Protein AF-A0A2V8Z1F5-F1 (afdb_monomer)

Sequence (244 aa):
MILAWCLVAVAPLIILIGTIRRWRRTTPRIIAPAWGSYLAIVSIALVGLSELRWFVFGIKVAVSGQLTSLALMRNTETARLWAFVAPDIASDFFNVGSLMIRRCLSSGLVLLVSCLVVYPQASLNKSVWKSVEFAIVKFNDEAPKSWSMYHTEKKGLLLVRLWKRYLLVDVKEQEVYEVDPQTVKPAGHNVEWSLADKPSEPLETPEWKTRDVGPMEQFSFRLGKNGYVLQLQIPLKPNGQPMY

Radius of gyration: 33.73 Å; Cα contacts (8 Å, |Δi|>4): 260; chains: 1; bounding box: 82×49×91 Å

Nearest PDB structures (foldseek):
  9c83-assembly1_A  TM=2.913E-01  e=1.741E+00  Escherichia coli
  6j4g-assembly1_B  TM=3.252E-01  e=6.671E+00  Arabidopsis thaliana
  7tfn-assembly1_A  TM=3.375E-01  e=5.381E+0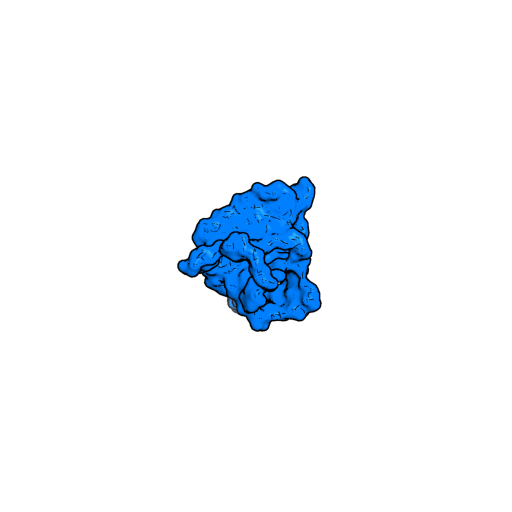0  Human immunodeficiency virus 1

Foldseek 3Di:
DVVVVVCVVVVVVVVVVVVVVVCVVPDDPDVDDPPVVVVVVVVVVVVVVVVVVVVVVVVVVVVVVVVVVVVVVPDPPCVPPCPVDDPPPVVVVVVVVVVVVVVVVVVVVVVVVVVPDPPPPLPPPQFKWAWDPPKFKDKQNHGQPDKTKTHTPDPQWIWIDGPQWIWTARNVVRWIFTQHSVQWDDDPNIIGHGPVSTDPDTFDWPPWDWDDPDQWIKTWTAGHPVRMIMIMIFGADPVRHGPD

Mean predicted aligned error: 19.09 Å

Secondary structure (DSSP, 8-state):
-HHHHHHHHHHHHHHHHHHHHHHHHH-----S--HHHHHHHHHHHHHHHHHHHHHHHHHHHHHHHHHHHHHTTS-TTSTTSSTTS-SSTTTHHHHHHHHHHHHHHHHHHHHTTTTS----------EEEEE-TT-EEEETTBPPSSEEEEE-SSTTEEEEEETTEEEEEETTTTEEEEE-TTT-EEETTEEEE-GGG--SS-B--TT-EEEE-SSEEEEEEEETTTTEEEEEEEEBPTTSSB--

pLDDT: mean 71.79, std 18.01, range [38.56, 93.62]

Structure (mmCIF, N/CA/C/O backbone):
data_AF-A0A2V8Z1F5-F1
#
_entry.id   AF-A0A2V8Z1F5-F1
#
loop_
_atom_site.group_PDB
_atom_site.id
_atom_site.type_symbol
_atom_site.label_atom_id
_atom_site.label_alt_id
_atom_site.label_comp_id
_atom_site.label_asym_id
_atom_site.label_entity_id
_atom_site.label_seq_id
_atom_site.pdbx_PDB_ins_code
_atom_site.Cartn_x
_atom_site.Cartn_y
_atom_site.Cartn_z
_atom_site.occupancy
_atom_site.B_iso_or_equiv
_atom_site.auth_seq_id
_atom_site.auth_comp_id
_atom_site.auth_asym_id
_atom_site.auth_atom_id
_atom_site.pdbx_PDB_model_num
ATOM 1 N N . MET A 1 1 ? 33.795 29.755 -43.920 1.00 57.78 1 MET A N 1
ATOM 2 C CA . MET A 1 1 ? 33.599 28.289 -43.812 1.00 57.78 1 MET A CA 1
ATOM 3 C C . MET A 1 1 ? 33.807 27.768 -42.389 1.00 57.78 1 MET A C 1
ATOM 5 O O . MET A 1 1 ? 32.881 27.171 -41.873 1.00 57.78 1 MET A O 1
ATOM 9 N N . ILE A 1 2 ? 34.936 28.039 -41.717 1.00 58.06 2 ILE A N 1
ATOM 10 C CA . ILE A 1 2 ? 35.272 27.520 -40.364 1.00 58.06 2 ILE A CA 1
ATOM 11 C C . ILE A 1 2 ? 34.181 27.778 -39.296 1.00 58.06 2 ILE A C 1
ATOM 13 O O . ILE A 1 2 ? 33.862 26.890 -38.513 1.00 58.06 2 ILE A O 1
ATOM 17 N N . LEU A 1 3 ? 33.534 28.949 -39.314 1.00 60.03 3 LEU A N 1
ATOM 18 C CA . LEU A 1 3 ? 32.441 29.296 -38.388 1.00 60.03 3 LEU A CA 1
ATOM 19 C C . LEU A 1 3 ? 31.195 28.399 -38.515 1.00 60.03 3 LEU A C 1
ATOM 21 O O . LEU A 1 3 ? 30.575 28.078 -37.504 1.00 60.03 3 LEU A O 1
ATOM 25 N N . ALA A 1 4 ? 30.854 27.950 -39.728 1.00 66.19 4 ALA A N 1
ATOM 26 C CA . ALA A 1 4 ? 29.724 27.041 -39.939 1.00 66.19 4 ALA A CA 1
ATOM 27 C C . ALA A 1 4 ? 30.005 25.647 -39.349 1.00 66.19 4 ALA A C 1
ATOM 29 O O . ALA A 1 4 ? 29.106 25.003 -38.817 1.00 66.19 4 ALA A O 1
ATOM 30 N N . TRP A 1 5 ? 31.270 25.217 -39.364 1.00 59.19 5 TRP A N 1
ATOM 31 C CA . TRP A 1 5 ? 31.693 23.926 -38.817 1.00 59.19 5 TRP A CA 1
ATOM 32 C C . TRP A 1 5 ? 31.718 23.907 -37.285 1.00 59.19 5 TRP A C 1
ATOM 34 O O . TRP A 1 5 ? 31.332 22.904 -36.687 1.00 59.19 5 TRP A O 1
ATOM 44 N N . CYS A 1 6 ? 32.078 25.022 -36.638 1.00 63.78 6 CYS A N 1
ATOM 45 C CA . CYS A 1 6 ? 31.969 25.142 -35.180 1.00 63.78 6 CYS A CA 1
ATOM 46 C C . CYS A 1 6 ? 30.522 24.981 -34.693 1.00 63.78 6 CYS A C 1
ATOM 48 O O . CYS A 1 6 ? 30.287 24.321 -33.685 1.00 63.78 6 CYS A O 1
ATOM 50 N N . LEU A 1 7 ? 29.543 25.532 -35.417 1.00 65.19 7 LEU A N 1
ATOM 51 C CA . LEU A 1 7 ? 28.129 25.406 -35.049 1.00 65.19 7 LEU A CA 1
ATOM 52 C C . LEU A 1 7 ? 27.633 23.957 -35.125 1.00 65.19 7 LEU A C 1
ATOM 54 O O . LEU A 1 7 ? 26.928 23.513 -34.221 1.00 65.19 7 LEU A O 1
ATOM 58 N N . VAL A 1 8 ? 28.052 23.203 -36.143 1.00 72.25 8 VAL A N 1
ATOM 59 C CA . VAL A 1 8 ? 27.667 21.790 -36.311 1.00 72.25 8 VAL A CA 1
ATOM 60 C C . VAL A 1 8 ? 28.270 20.903 -35.218 1.00 72.25 8 VAL A C 1
ATOM 62 O O . VAL A 1 8 ? 27.596 20.001 -34.728 1.00 72.25 8 VAL A O 1
ATOM 65 N N . ALA A 1 9 ? 29.502 21.177 -34.780 1.00 70.50 9 ALA A N 1
ATOM 66 C CA . ALA A 1 9 ? 30.148 20.401 -33.720 1.00 70.50 9 ALA A CA 1
ATOM 67 C C . ALA A 1 9 ? 29.617 20.736 -32.313 1.00 70.50 9 ALA A C 1
ATOM 69 O O . ALA A 1 9 ? 29.501 19.856 -31.460 1.00 70.50 9 ALA A O 1
ATOM 70 N N . VAL A 1 10 ? 29.283 22.004 -32.055 1.00 76.19 10 VAL A N 1
ATOM 71 C CA . VAL A 1 10 ? 28.910 22.478 -30.711 1.00 76.19 10 VAL A CA 1
ATOM 72 C C . VAL A 1 10 ? 27.415 22.285 -30.418 1.00 76.19 10 VAL A C 1
ATOM 74 O O . VAL A 1 10 ? 27.047 22.007 -29.274 1.00 76.19 10 VAL A O 1
ATOM 77 N N . ALA A 1 11 ? 26.547 22.358 -31.431 1.00 73.00 11 ALA A N 1
ATOM 78 C CA . ALA A 1 11 ? 25.101 22.176 -31.276 1.00 73.00 11 ALA A CA 1
ATOM 79 C C . ALA A 1 11 ? 24.678 20.858 -30.580 1.00 73.00 11 ALA A C 1
ATOM 81 O O . ALA A 1 11 ? 23.905 20.934 -29.620 1.00 73.00 11 ALA A O 1
ATOM 82 N N . PRO A 1 12 ? 25.174 19.660 -30.960 1.00 75.88 12 PRO A N 1
ATOM 83 C CA . PRO A 1 12 ? 24.773 18.411 -30.305 1.00 75.88 12 PRO A CA 1
ATOM 84 C C . PRO A 1 12 ? 25.231 18.334 -28.843 1.00 75.88 12 PRO A C 1
ATOM 86 O O . PRO A 1 12 ? 24.510 17.805 -27.999 1.00 75.88 12 PRO A O 1
ATOM 89 N N . LEU A 1 13 ? 26.381 18.929 -28.512 1.00 75.88 13 LEU A N 1
ATOM 90 C CA . LEU A 1 13 ? 26.886 19.024 -27.139 1.00 75.88 13 LEU A CA 1
ATOM 91 C C . LEU A 1 13 ? 25.987 19.903 -26.261 1.00 75.88 13 LEU A C 1
ATOM 93 O O . LEU A 1 13 ? 25.662 19.525 -25.136 1.00 75.88 13 LEU A O 1
ATOM 97 N N . ILE A 1 14 ? 25.527 21.042 -26.786 1.00 76.75 14 ILE A N 1
ATOM 98 C CA . ILE A 1 14 ? 24.590 21.925 -26.077 1.00 76.75 14 ILE A CA 1
ATOM 99 C C . ILE A 1 14 ? 23.249 21.216 -25.841 1.00 76.75 14 ILE A C 1
ATOM 101 O O . ILE A 1 14 ? 22.700 21.296 -24.739 1.00 76.75 14 ILE A O 1
ATOM 105 N N . ILE A 1 15 ? 22.742 20.477 -26.834 1.00 77.44 15 ILE A N 1
ATOM 106 C CA . ILE A 1 15 ? 21.499 19.699 -26.709 1.00 77.44 15 ILE A CA 1
ATOM 107 C C . ILE A 1 15 ? 21.658 18.582 -25.665 1.00 77.44 15 ILE A C 1
ATOM 109 O O . ILE A 1 15 ? 20.784 18.406 -24.811 1.00 77.44 15 ILE A O 1
ATOM 113 N N . LEU A 1 16 ? 22.790 17.871 -25.660 1.00 76.62 16 LEU A N 1
ATOM 114 C CA . LEU A 1 16 ? 23.090 16.833 -24.669 1.00 76.62 16 LEU A CA 1
ATOM 115 C C . LEU A 1 16 ? 23.148 17.412 -23.243 1.00 76.62 16 LEU A C 1
ATOM 117 O O . LEU A 1 16 ? 22.520 16.896 -22.322 1.00 76.62 16 LEU A O 1
ATOM 121 N N . ILE A 1 17 ? 23.842 18.535 -23.052 1.00 75.75 17 ILE A N 1
ATOM 122 C CA . ILE A 1 17 ? 23.928 19.201 -21.744 1.00 75.75 17 ILE A CA 1
ATOM 123 C C . ILE A 1 17 ? 22.545 19.699 -21.298 1.00 75.75 17 ILE A C 1
ATOM 125 O O . ILE A 1 17 ? 22.174 19.550 -20.130 1.00 75.75 17 ILE A O 1
ATOM 129 N N . GLY A 1 18 ? 21.755 20.257 -22.219 1.00 80.19 18 GLY A N 1
ATOM 130 C CA . GLY A 1 18 ? 20.394 20.721 -21.953 1.00 80.19 18 GLY A CA 1
ATOM 131 C C . GLY A 1 18 ? 19.454 19.592 -21.527 1.00 80.19 18 GLY A C 1
ATOM 132 O O . GLY A 1 18 ? 18.718 19.739 -20.547 1.00 80.19 18 GLY A O 1
ATOM 133 N N . THR A 1 19 ? 19.517 18.445 -22.205 1.00 76.19 19 THR A N 1
ATOM 134 C CA . THR A 1 19 ? 18.702 17.264 -21.880 1.00 76.19 19 THR A CA 1
ATOM 135 C C . THR A 1 19 ? 19.090 16.661 -20.530 1.00 76.19 19 THR A C 1
ATOM 137 O O . THR A 1 19 ? 18.204 16.436 -19.706 1.00 76.19 19 THR A O 1
ATOM 140 N N . ILE A 1 20 ? 20.387 16.532 -20.222 1.00 72.25 20 ILE A N 1
ATOM 141 C CA . ILE A 1 20 ? 20.870 16.087 -18.900 1.00 72.25 20 ILE A CA 1
ATOM 142 C C . ILE A 1 20 ? 20.410 17.047 -17.795 1.00 72.25 20 ILE A C 1
ATO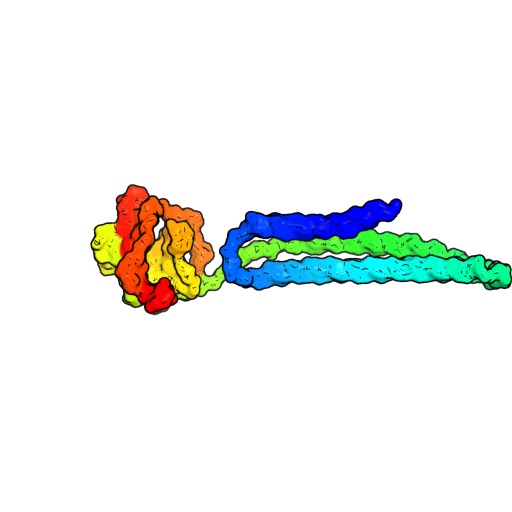M 144 O O . ILE A 1 20 ? 19.931 16.620 -16.741 1.00 72.25 20 ILE A O 1
ATOM 148 N N . ARG A 1 21 ? 20.514 18.363 -18.021 1.00 75.25 21 ARG A N 1
ATOM 149 C CA . ARG A 1 21 ? 20.114 19.373 -17.029 1.00 75.25 21 ARG A CA 1
ATOM 150 C C . ARG A 1 21 ? 18.602 19.380 -16.793 1.00 75.25 21 ARG A C 1
ATOM 152 O O . ARG A 1 21 ? 18.174 19.536 -15.649 1.00 75.25 21 ARG A O 1
ATOM 159 N N . ARG A 1 22 ? 17.796 19.190 -17.844 1.00 77.00 22 ARG A N 1
ATOM 160 C CA . ARG A 1 22 ? 16.331 19.067 -17.747 1.00 77.00 22 ARG A CA 1
ATOM 161 C C . ARG A 1 22 ? 15.926 17.778 -17.034 1.00 77.00 22 ARG A C 1
ATOM 163 O O . ARG A 1 22 ? 15.061 17.827 -16.161 1.00 77.00 22 ARG A O 1
ATOM 170 N N . TRP A 1 23 ? 16.596 16.666 -17.332 1.00 69.12 23 TRP A N 1
ATOM 171 C CA . TRP A 1 23 ? 16.394 15.387 -16.649 1.00 69.12 23 TRP A CA 1
ATOM 172 C C . TRP A 1 23 ? 16.710 15.492 -15.150 1.00 69.12 23 TRP A C 1
ATOM 174 O O . TRP A 1 23 ? 15.886 15.135 -14.309 1.00 69.12 23 TRP A O 1
ATOM 184 N N . ARG A 1 24 ? 17.829 16.132 -14.785 1.00 68.88 24 ARG A N 1
ATOM 185 C CA . ARG A 1 24 ? 18.204 16.360 -13.378 1.00 68.88 24 ARG A CA 1
ATOM 186 C C . ARG A 1 24 ? 17.195 17.218 -12.601 1.00 68.88 24 ARG A C 1
ATOM 188 O O . ARG A 1 24 ? 17.096 17.070 -11.390 1.00 68.88 24 ARG A O 1
ATOM 195 N N . ARG A 1 25 ? 16.459 18.117 -13.270 1.00 72.94 25 ARG A N 1
ATOM 196 C CA . ARG A 1 25 ? 15.414 18.947 -12.635 1.00 72.94 25 ARG A CA 1
ATOM 197 C C . ARG A 1 25 ? 14.066 18.246 -12.484 1.00 72.94 25 ARG A C 1
ATOM 199 O O . ARG A 1 25 ? 13.287 18.660 -11.639 1.00 72.94 25 ARG A O 1
ATOM 206 N N . THR A 1 26 ? 13.778 17.248 -13.314 1.00 66.31 26 THR A N 1
ATOM 207 C CA . THR A 1 26 ? 12.448 16.616 -13.393 1.00 66.31 26 THR A CA 1
ATOM 208 C C . THR A 1 26 ? 12.392 15.237 -12.749 1.00 66.31 26 THR A C 1
ATOM 210 O O . THR A 1 26 ? 11.302 14.709 -12.567 1.00 66.31 26 THR A O 1
ATOM 213 N N . THR A 1 27 ? 13.534 14.664 -12.363 1.00 47.78 27 THR A N 1
ATOM 214 C CA . THR A 1 27 ? 13.558 13.349 -11.717 1.00 47.78 27 THR A CA 1
ATOM 215 C C . THR A 1 27 ? 13.466 13.521 -10.195 1.00 47.78 27 THR A C 1
ATOM 217 O O . THR A 1 27 ? 14.414 14.041 -9.595 1.00 47.78 27 THR A O 1
ATOM 220 N N . PRO A 1 28 ? 12.362 13.114 -9.538 1.00 48.50 28 PRO A N 1
ATOM 221 C CA . PRO A 1 28 ? 12.317 13.028 -8.082 1.00 48.50 28 PRO A CA 1
ATOM 222 C C . PRO A 1 28 ? 13.366 12.008 -7.615 1.00 48.50 28 PRO A C 1
ATOM 224 O O . PRO A 1 28 ? 13.727 11.103 -8.364 1.00 48.50 28 PRO A O 1
ATOM 227 N N . ARG A 1 29 ? 13.912 12.183 -6.404 1.00 47.97 29 ARG A N 1
ATOM 228 C CA . ARG A 1 29 ? 14.984 11.349 -5.822 1.00 47.97 29 ARG A CA 1
ATOM 229 C C . ARG A 1 29 ? 14.542 9.882 -5.678 1.00 47.97 29 ARG A C 1
ATOM 231 O O . ARG A 1 29 ? 14.189 9.442 -4.592 1.00 47.97 29 ARG A O 1
ATOM 238 N N . ILE A 1 30 ? 14.557 9.117 -6.762 1.00 44.62 30 ILE A N 1
ATOM 239 C CA . ILE A 1 30 ? 14.254 7.687 -6.756 1.00 44.62 30 ILE A CA 1
ATOM 240 C C . ILE A 1 30 ? 15.579 6.944 -6.562 1.00 44.62 30 ILE A C 1
ATOM 242 O O . ILE A 1 30 ? 16.486 7.028 -7.384 1.00 44.62 30 ILE A O 1
ATOM 246 N N . ILE A 1 31 ? 15.688 6.236 -5.437 1.00 50.12 31 ILE A N 1
ATOM 247 C CA . ILE A 1 31 ? 16.886 5.526 -4.943 1.00 50.12 31 ILE A CA 1
ATOM 248 C C . ILE A 1 31 ? 17.138 4.194 -5.696 1.00 50.12 31 ILE A C 1
ATOM 250 O O . ILE A 1 31 ? 18.053 3.448 -5.365 1.00 50.12 31 ILE A O 1
ATOM 254 N N . ALA A 1 32 ? 16.373 3.877 -6.746 1.00 48.78 32 ALA A N 1
ATOM 255 C CA . ALA A 1 32 ? 16.548 2.648 -7.523 1.00 48.78 32 ALA A CA 1
ATOM 256 C C . ALA A 1 32 ? 17.202 2.922 -8.895 1.00 48.78 32 ALA A C 1
ATOM 258 O O . ALA A 1 32 ? 16.758 3.828 -9.605 1.00 48.78 32 ALA A O 1
ATOM 259 N N . PRO A 1 33 ? 18.219 2.139 -9.311 1.00 45.50 33 PRO A N 1
ATOM 260 C CA . PRO A 1 33 ? 18.869 2.312 -10.605 1.00 45.50 33 PRO A CA 1
ATOM 261 C C . PRO A 1 33 ? 17.917 1.898 -11.736 1.00 45.50 33 PRO A C 1
ATOM 263 O O . PRO A 1 33 ? 17.635 0.718 -11.942 1.00 45.50 33 PRO A O 1
ATOM 266 N N . ALA A 1 34 ? 17.414 2.876 -12.489 1.00 54.84 34 ALA A N 1
ATOM 267 C CA . ALA A 1 34 ? 16.642 2.637 -13.704 1.00 54.84 34 ALA A CA 1
ATOM 268 C C . ALA A 1 34 ? 17.585 2.213 -14.846 1.00 54.84 34 ALA A C 1
ATOM 270 O O . ALA A 1 34 ? 18.008 3.035 -15.658 1.00 54.84 34 ALA A O 1
ATOM 271 N N . TRP A 1 35 ? 17.929 0.921 -14.899 1.00 49.19 35 TRP A N 1
ATOM 272 C CA . TRP A 1 35 ? 18.824 0.315 -15.900 1.00 49.19 35 TRP A CA 1
ATOM 273 C C . TRP A 1 35 ? 18.464 0.670 -17.356 1.00 49.19 35 TRP A C 1
ATOM 275 O O . TRP A 1 35 ? 19.355 0.839 -18.187 1.00 49.19 35 TRP A O 1
ATOM 285 N N . GLY A 1 36 ? 17.176 0.870 -17.659 1.00 58.78 36 GLY A N 1
ATOM 286 C CA . GLY A 1 36 ? 16.712 1.251 -18.999 1.00 58.78 36 GLY A CA 1
ATOM 287 C C . GLY A 1 36 ? 17.195 2.631 -19.464 1.00 58.78 36 GLY A C 1
ATOM 288 O O . GLY A 1 36 ? 17.548 2.798 -20.631 1.00 58.78 36 GLY A O 1
ATOM 289 N N . SER A 1 37 ? 17.299 3.608 -18.558 1.00 61.41 37 SER A N 1
ATOM 290 C CA . SER A 1 37 ? 17.749 4.964 -18.906 1.00 61.41 37 SER A CA 1
ATOM 291 C C . SER A 1 37 ? 19.241 5.005 -19.240 1.00 61.41 37 SER A C 1
ATOM 293 O O . SER A 1 37 ? 19.663 5.768 -20.108 1.00 61.41 37 SER A O 1
ATOM 295 N N . TYR A 1 38 ? 20.044 4.151 -18.602 1.00 69.56 38 TYR A N 1
ATOM 296 C CA . TYR A 1 38 ? 21.478 4.060 -18.877 1.00 69.56 38 TYR A CA 1
ATOM 297 C C . TYR A 1 38 ? 21.763 3.458 -20.254 1.00 69.56 38 TYR A C 1
ATOM 299 O O . TYR A 1 38 ? 22.628 3.966 -20.961 1.00 69.56 38 TYR A O 1
ATOM 307 N N . LEU A 1 39 ? 21.000 2.445 -20.679 1.00 72.94 39 LEU A N 1
ATOM 308 C CA . LEU A 1 39 ? 21.140 1.864 -22.019 1.00 72.94 39 LEU A CA 1
ATOM 309 C C . LEU A 1 39 ? 20.822 2.875 -23.127 1.00 72.94 39 LEU A C 1
ATOM 311 O O . LEU A 1 39 ? 21.543 2.936 -24.124 1.00 72.94 39 LEU A O 1
ATOM 315 N N . ALA A 1 40 ? 19.801 3.715 -22.937 1.00 70.94 40 ALA A N 1
ATOM 316 C CA . ALA A 1 40 ? 19.477 4.778 -23.887 1.00 70.94 40 ALA A CA 1
ATOM 317 C C . ALA A 1 40 ? 20.600 5.829 -23.975 1.00 70.94 40 ALA A C 1
ATOM 319 O O . ALA A 1 40 ? 21.013 6.202 -25.073 1.00 70.94 40 ALA A O 1
ATOM 320 N N . ILE A 1 41 ? 21.155 6.253 -22.833 1.00 74.88 41 ILE A N 1
ATOM 321 C CA . ILE A 1 41 ? 22.266 7.220 -22.787 1.00 74.88 41 ILE A CA 1
ATOM 322 C C . ILE A 1 41 ? 23.531 6.640 -23.439 1.00 74.88 41 ILE A C 1
ATOM 324 O O . ILE A 1 41 ? 24.184 7.324 -24.228 1.00 74.88 41 ILE A O 1
ATOM 328 N N . VAL A 1 42 ? 23.858 5.375 -23.163 1.00 79.12 42 VAL A N 1
ATOM 329 C CA . VAL A 1 42 ? 25.009 4.682 -23.766 1.00 79.12 42 VAL A CA 1
ATOM 330 C C . VAL A 1 42 ? 24.834 4.535 -25.278 1.00 79.12 42 VAL A C 1
ATOM 332 O O . VAL A 1 42 ? 25.786 4.754 -26.023 1.00 79.12 42 VAL A O 1
ATOM 335 N N . SER A 1 43 ? 23.620 4.240 -25.747 1.00 74.19 43 SER A N 1
ATOM 336 C CA . SER A 1 43 ? 23.328 4.120 -27.181 1.00 74.19 43 SER A CA 1
ATOM 337 C C . SER A 1 43 ? 23.519 5.452 -27.908 1.00 74.19 43 SER A C 1
ATOM 339 O O . SER A 1 43 ? 24.180 5.502 -28.943 1.00 74.19 43 SER A O 1
ATOM 341 N N . ILE A 1 44 ? 23.022 6.554 -27.334 1.00 76.88 44 ILE A N 1
ATOM 342 C CA . ILE A 1 44 ? 23.213 7.903 -27.889 1.00 76.88 44 ILE A CA 1
ATOM 343 C C . ILE A 1 44 ? 24.703 8.275 -27.916 1.00 76.88 44 ILE A C 1
ATOM 345 O O . ILE A 1 44 ? 25.189 8.814 -28.912 1.00 76.88 44 ILE A O 1
ATOM 349 N N . ALA A 1 45 ? 25.452 7.951 -26.858 1.00 80.00 45 ALA A N 1
ATOM 350 C CA . ALA A 1 45 ? 26.889 8.208 -26.799 1.00 80.00 45 ALA A CA 1
ATOM 351 C C . ALA A 1 45 ? 27.676 7.401 -27.847 1.00 80.00 45 ALA A C 1
ATOM 353 O O . ALA A 1 45 ? 28.573 7.948 -28.488 1.00 80.00 45 ALA A O 1
ATOM 354 N N . LEU A 1 46 ? 27.327 6.127 -28.061 1.00 77.38 46 LEU A N 1
ATOM 355 C CA . LEU A 1 46 ? 27.957 5.267 -29.069 1.00 77.38 46 LEU A CA 1
ATOM 356 C C . LEU A 1 46 ? 27.707 5.766 -30.494 1.00 77.38 46 LEU A C 1
ATOM 358 O O . LEU A 1 46 ? 28.645 5.817 -31.289 1.00 77.38 46 LEU A O 1
ATOM 362 N N . VAL A 1 47 ? 26.477 6.188 -30.802 1.00 80.50 47 VAL A N 1
ATOM 363 C CA . VAL A 1 47 ? 26.155 6.785 -32.107 1.00 80.50 47 VAL A CA 1
ATOM 364 C C . VAL A 1 47 ? 26.959 8.072 -32.305 1.00 80.50 47 VAL A C 1
ATOM 366 O O . VAL A 1 47 ? 27.637 8.211 -33.322 1.00 80.50 47 VAL A O 1
ATOM 369 N N . GLY A 1 48 ? 27.004 8.955 -31.301 1.00 75.50 48 GLY A N 1
ATOM 370 C CA . GLY A 1 48 ? 27.807 10.183 -31.360 1.00 75.50 48 GLY A CA 1
ATOM 371 C C . GLY A 1 48 ? 29.309 9.933 -31.558 1.00 75.50 48 GLY A C 1
ATOM 372 O O . GLY A 1 48 ? 29.955 10.621 -32.348 1.00 75.50 48 GLY A O 1
ATOM 373 N N . LEU A 1 49 ? 29.871 8.916 -30.898 1.00 73.69 49 LEU A N 1
ATOM 374 C CA . LEU A 1 49 ? 31.271 8.505 -31.070 1.00 73.69 49 LEU A CA 1
ATOM 375 C C . LEU A 1 49 ? 31.550 7.924 -32.463 1.00 73.69 49 LEU A C 1
ATOM 377 O O . LEU A 1 49 ? 32.631 8.150 -33.013 1.00 73.69 49 LEU A O 1
ATOM 381 N N . SER A 1 50 ? 30.592 7.197 -33.043 1.00 75.31 50 SER A N 1
ATOM 382 C CA . SER A 1 50 ? 30.741 6.622 -34.383 1.00 75.31 50 SER A CA 1
ATOM 383 C C . SER A 1 50 ? 30.822 7.701 -35.471 1.00 75.31 50 SER A C 1
ATOM 385 O O . SER A 1 50 ? 31.688 7.620 -36.343 1.00 75.31 50 SER A O 1
ATOM 387 N N . GLU A 1 51 ? 30.028 8.768 -35.352 1.00 72.38 51 GLU A N 1
ATOM 388 C CA . GLU A 1 51 ? 30.059 9.919 -36.264 1.00 72.38 51 GLU A CA 1
ATOM 389 C C . GLU A 1 51 ? 31.364 10.722 -36.127 1.00 72.38 51 GLU A C 1
ATOM 391 O O . GLU A 1 51 ? 31.968 11.139 -37.120 1.00 72.38 51 GLU A O 1
ATOM 396 N N . LEU A 1 52 ? 31.879 10.866 -34.899 1.00 75.44 52 LEU A N 1
ATOM 397 C CA . LEU A 1 52 ? 33.146 11.559 -34.648 1.00 75.44 52 LEU A CA 1
ATOM 398 C C . LEU A 1 52 ? 34.332 10.860 -35.334 1.00 75.44 52 LEU A C 1
ATOM 400 O O . LEU A 1 52 ? 35.253 11.512 -35.831 1.00 75.44 52 LEU A O 1
ATOM 404 N N . ARG A 1 53 ? 34.311 9.524 -35.395 1.00 73.94 53 ARG A N 1
ATOM 405 C CA . ARG A 1 53 ? 35.365 8.733 -36.041 1.00 73.94 53 ARG A CA 1
ATOM 406 C C . ARG A 1 53 ? 35.407 8.963 -37.554 1.00 73.94 53 ARG A C 1
ATOM 408 O O . ARG A 1 53 ? 36.498 9.089 -38.112 1.00 73.94 53 ARG A O 1
ATOM 415 N N . TRP A 1 54 ? 34.250 9.065 -38.208 1.00 72.12 54 TRP A N 1
ATOM 416 C CA . TRP A 1 54 ? 34.171 9.405 -39.632 1.00 72.12 54 TRP A CA 1
ATOM 417 C C . TRP A 1 54 ? 34.658 10.827 -39.909 1.00 72.12 54 TRP A C 1
ATOM 419 O O . TRP A 1 54 ? 35.366 11.056 -40.890 1.00 72.12 54 TRP A O 1
ATOM 429 N N . PHE A 1 55 ? 34.373 11.759 -39.001 1.00 69.50 55 PHE A N 1
ATOM 430 C CA . PHE A 1 55 ? 34.845 13.136 -39.102 1.00 69.50 55 PHE A CA 1
ATOM 431 C C . PHE A 1 55 ? 36.379 13.245 -39.032 1.00 69.50 55 PHE A C 1
ATOM 433 O O . PHE A 1 55 ? 37.002 13.872 -39.890 1.00 69.50 55 PHE A O 1
ATOM 440 N N . VAL A 1 56 ? 37.011 12.573 -38.062 1.00 77.56 56 VAL A N 1
ATOM 441 C CA . VAL A 1 56 ? 38.481 12.534 -37.942 1.00 77.56 56 VAL A CA 1
ATOM 442 C C . VAL A 1 56 ? 39.121 11.885 -39.174 1.00 77.56 56 VAL A C 1
ATOM 444 O O . VAL A 1 56 ? 40.154 12.354 -39.656 1.00 77.56 56 VAL A O 1
ATOM 447 N N . PHE A 1 57 ? 38.499 10.835 -39.719 1.00 73.50 57 PHE A N 1
ATOM 448 C CA . PHE A 1 57 ? 38.978 10.189 -40.940 1.00 73.50 57 PHE A CA 1
ATOM 449 C C . PHE A 1 57 ? 38.907 11.127 -42.155 1.00 73.50 57 PHE A C 1
ATOM 451 O O . PHE A 1 57 ? 39.887 11.242 -42.890 1.00 73.50 57 PHE A O 1
ATOM 458 N N . GLY A 1 58 ? 37.804 11.864 -42.319 1.00 70.56 58 GLY A N 1
ATOM 459 C CA . GLY A 1 58 ? 37.645 12.853 -43.389 1.00 70.56 58 GLY A CA 1
ATOM 460 C C . GLY A 1 58 ? 38.697 13.966 -43.344 1.00 70.56 58 GLY A C 1
ATOM 461 O O . GLY A 1 58 ? 39.298 14.283 -44.371 1.00 70.56 58 GLY A O 1
ATOM 462 N N . ILE A 1 59 ? 38.997 14.504 -42.153 1.00 74.94 59 ILE A N 1
ATOM 463 C CA . ILE A 1 59 ? 40.059 15.512 -41.982 1.00 74.94 59 ILE A CA 1
ATOM 464 C C . ILE A 1 59 ? 41.424 14.936 -42.365 1.00 74.94 59 ILE A C 1
ATOM 466 O O . ILE A 1 59 ? 42.189 15.592 -43.070 1.00 74.94 59 ILE A O 1
ATOM 470 N N . LYS A 1 60 ? 41.737 13.708 -41.934 1.00 69.69 60 LYS A N 1
ATOM 471 C CA . LYS A 1 60 ? 43.032 13.084 -42.229 1.00 69.69 60 LYS A CA 1
ATOM 472 C C . LYS A 1 60 ? 43.239 12.892 -43.733 1.00 69.69 60 LYS A C 1
ATOM 474 O O . LYS A 1 60 ? 44.325 13.194 -44.219 1.00 69.69 60 LYS A O 1
ATOM 479 N N . VAL A 1 61 ? 42.201 12.464 -44.458 1.00 71.69 61 VAL A N 1
ATOM 480 C CA . VAL A 1 61 ? 42.235 12.313 -45.923 1.00 71.69 61 VAL A CA 1
ATOM 481 C C . VAL A 1 61 ? 42.435 13.666 -46.612 1.00 71.69 61 VAL A C 1
ATOM 483 O O . VAL A 1 61 ? 43.305 13.785 -47.477 1.00 71.69 61 VAL A O 1
ATOM 486 N N . ALA A 1 62 ? 41.706 14.703 -46.186 1.00 66.94 62 ALA A N 1
ATOM 487 C CA . ALA A 1 62 ? 41.844 16.051 -46.737 1.00 66.94 62 ALA A CA 1
ATOM 488 C C . ALA A 1 62 ? 43.256 16.631 -46.520 1.00 66.94 62 ALA A C 1
ATOM 490 O O . ALA A 1 62 ? 43.871 17.134 -47.459 1.00 66.94 62 ALA A O 1
ATOM 491 N N . VAL A 1 63 ? 43.808 16.492 -45.309 1.00 72.31 63 VAL A N 1
ATOM 492 C CA . VAL A 1 63 ? 45.161 16.966 -44.976 1.00 72.31 63 VAL A CA 1
ATOM 493 C C . VAL A 1 63 ? 46.233 16.171 -45.727 1.00 72.31 63 VAL A C 1
ATOM 495 O O . VAL A 1 63 ? 47.189 16.766 -46.225 1.00 72.31 63 VAL A O 1
ATOM 498 N N . SER A 1 64 ? 46.078 14.848 -45.881 1.00 64.94 64 SER A N 1
ATOM 499 C CA . SER A 1 64 ? 47.024 14.047 -46.670 1.00 64.94 64 SER A CA 1
ATOM 500 C C . SER A 1 64 ? 47.007 14.403 -48.157 1.00 64.94 64 SER A C 1
ATOM 502 O O . SER A 1 64 ? 48.075 14.472 -48.757 1.00 64.94 64 SER A O 1
ATOM 504 N N . GLY A 1 65 ? 45.833 14.711 -48.725 1.00 60.34 65 GLY A N 1
ATOM 505 C CA . GLY A 1 65 ? 45.711 15.166 -50.114 1.00 60.34 65 GLY A CA 1
ATOM 506 C C . GLY A 1 65 ? 46.405 16.512 -50.359 1.00 60.34 65 GLY A C 1
ATOM 507 O O . GLY A 1 65 ? 47.045 16.707 -51.393 1.00 60.34 65 GLY A O 1
ATOM 508 N N . GLN A 1 66 ? 46.360 17.412 -49.370 1.00 54.62 66 GLN A N 1
ATOM 509 C CA . GLN A 1 66 ? 47.042 18.710 -49.408 1.00 54.62 66 GLN A CA 1
ATOM 510 C C . GLN A 1 66 ? 48.567 18.605 -49.229 1.00 54.62 66 GLN A C 1
ATOM 512 O O . GLN A 1 66 ? 49.313 19.387 -49.821 1.00 54.62 66 GLN A O 1
ATOM 517 N N . LEU A 1 67 ? 49.059 17.630 -48.454 1.00 51.31 67 LEU A N 1
ATOM 518 C CA . LEU A 1 67 ? 50.503 17.387 -48.334 1.00 51.31 67 LEU A CA 1
ATOM 519 C C . LEU A 1 67 ? 51.102 16.817 -49.625 1.00 51.31 67 LEU A C 1
ATOM 521 O O . LEU A 1 67 ? 52.206 17.210 -50.002 1.00 51.31 67 LEU A O 1
ATOM 525 N N . THR A 1 68 ? 50.375 15.955 -50.340 1.00 51.97 68 THR A N 1
ATOM 526 C CA . THR A 1 68 ? 50.815 15.466 -51.655 1.00 51.97 68 THR A CA 1
ATOM 527 C C . THR A 1 68 ? 50.839 16.568 -52.714 1.00 51.97 68 THR A C 1
ATOM 529 O O . THR A 1 68 ? 51.738 16.567 -53.551 1.00 51.97 68 THR A O 1
ATOM 532 N N . SER A 1 69 ? 49.940 17.562 -52.651 1.00 49.03 69 SER A N 1
ATOM 533 C CA . SER A 1 69 ? 49.977 18.704 -53.578 1.00 49.03 69 SER A CA 1
ATOM 534 C C . SER A 1 69 ? 51.100 19.700 -53.265 1.00 49.03 69 SER A C 1
ATOM 536 O O . SER A 1 69 ? 51.650 20.307 -54.178 1.00 49.03 69 SER A O 1
ATOM 538 N N . LEU A 1 70 ? 51.477 19.862 -51.990 1.00 46.88 70 LEU A N 1
ATOM 539 C CA . LEU A 1 70 ? 52.571 20.756 -51.580 1.00 46.88 70 LEU A CA 1
ATOM 540 C C . LEU A 1 70 ? 53.965 20.142 -51.780 1.00 46.88 70 LEU A C 1
ATOM 542 O O . LEU A 1 70 ? 54.905 20.870 -52.096 1.00 46.88 70 LEU A O 1
ATOM 546 N N . ALA A 1 71 ? 54.110 18.818 -51.665 1.00 49.97 71 ALA A N 1
ATOM 547 C CA . ALA A 1 71 ? 55.365 18.126 -51.977 1.00 49.97 71 ALA A CA 1
ATOM 548 C C . ALA A 1 71 ? 55.709 18.169 -53.481 1.00 49.97 71 ALA A C 1
ATOM 550 O O . ALA A 1 71 ? 56.882 18.167 -53.848 1.00 49.97 71 ALA A O 1
ATOM 551 N N . LEU A 1 72 ? 54.698 18.285 -54.349 1.00 46.94 72 LEU A N 1
ATOM 552 C CA . LEU A 1 72 ? 54.856 18.385 -55.804 1.00 46.94 72 LEU A CA 1
ATOM 553 C C . LEU A 1 72 ? 55.261 19.787 -56.296 1.00 46.94 72 LEU A C 1
ATOM 555 O O . LEU A 1 72 ? 55.657 19.935 -57.447 1.00 46.94 72 LEU A O 1
ATOM 559 N N . MET A 1 73 ? 55.230 20.809 -55.432 1.00 45.56 73 MET A N 1
ATOM 560 C CA . MET A 1 73 ? 55.599 22.186 -55.795 1.00 45.56 73 MET A CA 1
ATOM 561 C C . MET A 1 73 ? 57.064 22.554 -55.494 1.00 45.56 73 MET A C 1
ATOM 563 O O . MET A 1 73 ? 57.464 23.695 -55.714 1.00 45.56 73 MET A O 1
ATOM 567 N N . ARG A 1 74 ? 57.886 21.607 -55.011 1.00 47.25 74 ARG A N 1
ATOM 568 C CA . ARG A 1 74 ? 59.312 21.825 -54.687 1.00 47.25 74 ARG A CA 1
ATOM 569 C C . ARG A 1 74 ? 60.265 20.959 -55.525 1.00 47.25 74 ARG A C 1
ATOM 571 O O . ARG A 1 74 ? 61.309 20.552 -55.038 1.00 47.25 74 ARG A O 1
ATOM 578 N N . ASN A 1 75 ? 59.915 20.655 -56.773 1.00 48.75 75 ASN A N 1
ATOM 579 C CA . ASN A 1 75 ? 60.861 20.089 -57.739 1.00 48.75 75 ASN A CA 1
ATOM 580 C C . ASN A 1 75 ? 60.482 20.528 -59.159 1.00 48.75 75 ASN A C 1
ATOM 582 O O . ASN A 1 75 ? 59.655 19.913 -59.828 1.00 48.75 75 ASN A O 1
ATOM 586 N N . THR A 1 76 ? 61.101 21.615 -59.618 1.00 51.38 76 THR A N 1
ATOM 587 C CA . THR A 1 76 ? 60.846 22.286 -60.906 1.00 51.38 76 THR A CA 1
ATOM 588 C C . THR A 1 76 ? 61.315 21.512 -62.144 1.00 51.38 76 THR A C 1
ATOM 590 O O . THR A 1 76 ? 61.140 21.991 -63.257 1.00 51.38 76 THR A O 1
ATOM 593 N N . GLU A 1 77 ? 61.846 20.301 -61.992 1.00 51.03 77 GLU A N 1
ATOM 594 C CA . GLU A 1 77 ? 62.370 19.492 -63.107 1.00 51.03 77 GLU A CA 1
ATOM 595 C C . GLU A 1 77 ? 61.393 18.403 -63.598 1.00 51.03 77 GLU A C 1
ATOM 597 O O . GLU A 1 77 ? 61.593 17.822 -64.659 1.00 51.03 77 GLU A O 1
ATOM 602 N N . THR A 1 78 ? 60.289 18.133 -62.889 1.00 49.50 78 THR A N 1
ATOM 603 C CA . THR A 1 78 ? 59.357 17.039 -63.262 1.00 49.50 78 THR A CA 1
ATOM 604 C C . THR A 1 78 ? 58.084 17.499 -63.982 1.00 49.50 78 THR A C 1
ATOM 606 O O . THR A 1 78 ? 57.285 16.677 -64.433 1.00 49.50 78 THR A O 1
ATOM 609 N N . ALA A 1 79 ? 57.923 18.808 -64.198 1.00 45.75 79 ALA A N 1
ATOM 610 C CA . ALA A 1 79 ? 56.735 19.399 -64.822 1.00 45.75 79 ALA A CA 1
ATOM 611 C C . ALA A 1 79 ? 56.598 19.133 -66.338 1.00 45.75 79 ALA A C 1
ATOM 613 O O . ALA A 1 79 ? 55.577 19.478 -66.926 1.00 45.75 79 ALA A O 1
ATOM 614 N N . ARG A 1 80 ? 57.590 18.507 -66.991 1.00 47.38 80 ARG A N 1
ATOM 615 C CA . ARG A 1 80 ? 57.538 18.206 -68.436 1.00 47.38 80 ARG A CA 1
ATOM 616 C C . ARG A 1 80 ? 57.069 16.795 -68.796 1.00 47.38 80 ARG A C 1
ATOM 618 O O . ARG A 1 80 ? 56.787 16.561 -69.964 1.00 47.38 80 ARG A O 1
ATOM 625 N N . LEU A 1 81 ? 56.931 15.881 -67.833 1.00 45.38 81 LEU A N 1
ATOM 626 C CA . LEU A 1 81 ? 56.546 14.489 -68.120 1.00 45.38 81 LEU A CA 1
ATOM 627 C C . LEU A 1 81 ? 55.089 14.138 -67.786 1.00 45.38 81 LEU A C 1
ATOM 629 O O . LEU A 1 81 ? 54.643 13.050 -68.129 1.00 45.38 81 LEU A O 1
ATOM 633 N N . TRP A 1 82 ? 54.314 15.059 -67.206 1.00 42.66 82 TRP A N 1
ATOM 634 C CA . TRP A 1 82 ? 52.905 14.809 -66.859 1.00 42.66 82 TRP A CA 1
ATOM 635 C C . TRP A 1 82 ? 51.879 15.482 -67.780 1.00 42.66 82 TRP A C 1
ATOM 637 O O . TRP A 1 82 ? 50.684 15.260 -67.623 1.00 42.66 82 TRP A O 1
ATOM 647 N N . ALA A 1 83 ? 52.312 16.221 -68.808 1.00 46.66 83 ALA A N 1
ATOM 648 C CA . ALA A 1 83 ? 51.400 16.845 -69.774 1.00 46.66 83 ALA A CA 1
ATOM 649 C C . ALA A 1 83 ? 50.653 15.844 -70.689 1.00 46.66 83 ALA A C 1
ATOM 651 O O . ALA A 1 83 ? 49.812 16.261 -71.478 1.00 46.66 83 ALA A O 1
ATOM 652 N N . PHE A 1 84 ? 50.929 14.537 -70.582 1.00 47.34 84 PHE A N 1
ATOM 653 C CA . PHE A 1 84 ? 50.290 13.495 -71.398 1.00 47.34 84 PHE A CA 1
ATOM 654 C C . PHE A 1 84 ? 49.410 12.503 -70.625 1.00 47.34 84 PHE A C 1
ATOM 656 O O . PHE A 1 84 ? 48.804 11.634 -71.245 1.00 47.34 84 PHE A O 1
ATOM 663 N N . VAL A 1 85 ? 49.268 12.634 -69.302 1.00 49.34 85 VAL A N 1
ATOM 664 C CA . VAL A 1 85 ? 48.388 11.756 -68.513 1.00 49.34 85 VAL A CA 1
ATOM 665 C C . VAL A 1 85 ? 47.627 12.584 -67.485 1.00 49.34 85 VAL A C 1
ATOM 667 O O . VAL A 1 85 ? 48.083 12.724 -66.357 1.00 49.34 85 VAL A O 1
ATOM 670 N N . ALA A 1 86 ? 46.495 13.159 -67.904 1.00 42.94 86 ALA A N 1
ATOM 671 C CA . ALA A 1 86 ? 45.239 13.238 -67.137 1.00 42.94 86 ALA A CA 1
ATOM 672 C C . ALA A 1 86 ? 44.349 14.408 -67.603 1.00 42.94 86 ALA A C 1
ATOM 674 O O . ALA A 1 86 ? 44.437 15.505 -67.052 1.00 42.94 86 ALA A O 1
ATOM 675 N N . PRO A 1 87 ? 43.403 14.173 -68.527 1.00 44.91 87 PRO A N 1
ATOM 676 C CA . PRO A 1 87 ? 42.174 14.958 -68.577 1.00 44.91 87 PRO A CA 1
ATOM 677 C C . PRO A 1 87 ? 41.102 14.425 -67.606 1.00 44.91 87 PRO A C 1
ATOM 679 O O . PRO A 1 87 ? 40.174 15.156 -67.282 1.00 44.91 87 PRO A O 1
ATOM 682 N N . ASP A 1 88 ? 41.218 13.189 -67.099 1.00 47.03 88 ASP A N 1
ATOM 683 C CA . ASP A 1 88 ? 40.070 12.511 -66.467 1.00 47.03 88 ASP A CA 1
ATOM 684 C C . ASP A 1 88 ? 39.918 12.676 -64.946 1.00 47.03 88 ASP A C 1
ATOM 686 O O . ASP A 1 88 ? 38.816 12.516 -64.425 1.00 47.03 88 ASP A O 1
ATOM 690 N N . ILE A 1 89 ? 40.956 13.071 -64.201 1.00 47.72 89 ILE A N 1
ATOM 691 C CA . ILE A 1 89 ? 40.880 13.076 -62.721 1.00 47.72 89 ILE A CA 1
ATOM 692 C C . ILE A 1 89 ? 40.099 14.291 -62.166 1.00 47.72 89 ILE A C 1
ATOM 694 O O . ILE A 1 89 ? 39.681 14.301 -61.008 1.00 47.72 89 ILE A O 1
ATOM 698 N N . ALA A 1 90 ? 39.820 15.312 -62.983 1.00 43.16 90 ALA A N 1
ATOM 699 C CA . ALA A 1 90 ? 39.037 16.473 -62.549 1.00 43.16 90 ALA A CA 1
ATOM 700 C C . ALA A 1 90 ? 37.516 16.210 -62.499 1.00 43.16 90 ALA A C 1
ATOM 702 O O . ALA A 1 90 ? 36.790 16.959 -61.844 1.00 43.16 90 ALA A O 1
ATOM 703 N N . SER A 1 91 ? 37.026 15.150 -63.151 1.00 45.25 91 SER A N 1
ATOM 704 C CA . SER A 1 91 ? 35.588 14.847 -63.213 1.00 45.25 91 SER A CA 1
ATOM 705 C C . SER A 1 91 ? 35.078 13.993 -62.040 1.00 45.25 91 SER A C 1
ATOM 707 O O . SER A 1 91 ? 33.892 14.048 -61.706 1.00 45.25 91 SER A O 1
ATOM 709 N N . ASP A 1 92 ? 35.970 13.303 -61.321 1.00 44.16 92 ASP A N 1
ATOM 710 C CA . ASP A 1 92 ? 35.589 12.452 -60.185 1.00 44.16 92 ASP A CA 1
ATOM 711 C C . ASP A 1 92 ? 35.324 13.232 -58.888 1.00 44.16 92 ASP A C 1
ATOM 713 O O . ASP A 1 92 ? 34.547 12.790 -58.037 1.00 44.16 92 ASP A O 1
ATOM 717 N N . PHE A 1 93 ? 35.870 14.442 -58.735 1.00 44.12 93 PHE A N 1
ATOM 718 C CA . PHE A 1 93 ? 35.637 15.246 -57.528 1.00 44.12 93 PHE A CA 1
ATOM 719 C C . PHE A 1 93 ? 34.228 15.853 -57.452 1.00 44.12 93 PHE A C 1
ATOM 721 O O . PHE A 1 93 ? 33.742 16.124 -56.353 1.00 44.12 93 PHE A O 1
ATOM 728 N N . PHE A 1 94 ? 33.531 16.010 -58.582 1.00 42.22 94 PHE A N 1
ATOM 729 C CA . PHE A 1 94 ? 32.156 16.526 -58.594 1.00 42.22 94 PHE A CA 1
ATOM 730 C C . PHE A 1 94 ? 31.087 15.441 -58.381 1.00 42.22 94 PHE A C 1
ATOM 732 O O . PHE A 1 94 ? 29.967 15.760 -57.980 1.00 42.22 94 PHE A O 1
ATOM 739 N N . ASN A 1 95 ? 31.424 14.157 -58.558 1.00 38.94 95 ASN A N 1
ATOM 740 C CA . ASN A 1 95 ? 30.471 13.054 -58.384 1.00 38.94 95 ASN A CA 1
ATOM 741 C C . ASN A 1 95 ? 30.391 12.503 -56.950 1.00 38.94 95 ASN A C 1
ATOM 743 O O . ASN A 1 95 ? 29.363 11.942 -56.566 1.00 38.94 95 ASN A O 1
ATOM 747 N N . VAL A 1 96 ? 31.403 12.730 -56.106 1.00 45.00 96 VAL A N 1
ATOM 748 C CA . VAL A 1 96 ? 31.367 12.291 -54.694 1.00 45.00 96 VAL A CA 1
ATOM 749 C C . VAL A 1 96 ? 30.424 13.160 -53.842 1.00 45.00 96 VAL A C 1
ATOM 751 O O . VAL A 1 96 ? 29.830 12.676 -52.876 1.00 45.00 96 VAL A O 1
ATOM 754 N N . GLY A 1 97 ? 30.191 14.418 -54.236 1.00 39.44 97 GLY A N 1
ATOM 755 C CA . GLY A 1 97 ? 29.266 15.326 -53.545 1.00 39.44 97 GLY A CA 1
ATOM 756 C C . GLY A 1 97 ? 27.781 14.965 -53.705 1.00 39.44 97 GLY A C 1
ATOM 757 O O . GLY A 1 97 ? 26.992 15.191 -52.787 1.00 39.44 97 GLY A O 1
ATOM 758 N N . SER A 1 98 ? 27.383 14.355 -54.829 1.00 44.28 98 SER A N 1
ATOM 759 C CA . SER A 1 98 ? 25.967 14.030 -55.094 1.00 44.28 98 SER A CA 1
ATOM 760 C C . SER A 1 98 ? 25.511 12.716 -54.437 1.00 44.28 98 SER A C 1
ATOM 762 O O . SER A 1 98 ? 24.333 12.554 -54.101 1.00 44.28 98 SER A O 1
ATOM 764 N N . LEU A 1 99 ? 26.451 11.806 -54.153 1.00 42.50 99 LEU A N 1
ATOM 765 C CA . LEU A 1 99 ? 26.186 10.532 -53.476 1.00 42.50 99 LEU A CA 1
ATOM 766 C C . LEU A 1 99 ? 26.019 10.676 -51.954 1.00 42.50 99 LEU A C 1
ATOM 768 O O . LEU A 1 99 ? 25.300 9.878 -51.346 1.00 42.50 99 LEU A O 1
ATOM 772 N N . MET A 1 100 ? 26.591 11.718 -51.338 1.00 43.16 100 MET A N 1
ATOM 773 C CA . MET A 1 100 ? 26.345 12.026 -49.921 1.00 43.16 100 MET A CA 1
ATOM 774 C C . MET A 1 100 ? 24.975 12.680 -49.677 1.00 43.16 100 MET A C 1
ATOM 776 O O . MET A 1 100 ? 24.337 12.396 -48.665 1.00 43.16 100 MET A O 1
ATOM 780 N N . ILE A 1 101 ? 24.458 13.479 -50.618 1.00 47.47 101 ILE A N 1
ATOM 781 C CA . ILE A 1 101 ? 23.149 14.144 -50.464 1.00 47.47 101 ILE A CA 1
ATOM 782 C C . ILE A 1 101 ? 21.990 13.144 -50.620 1.00 47.47 101 ILE A C 1
ATOM 784 O O . ILE A 1 101 ? 20.999 13.219 -49.890 1.00 47.47 101 ILE A O 1
ATOM 788 N N . ARG A 1 102 ? 22.125 12.139 -51.500 1.00 42.12 102 ARG A N 1
ATOM 789 C CA . ARG A 1 102 ? 21.096 11.097 -51.681 1.00 42.12 102 ARG A CA 1
ATOM 790 C C . ARG A 1 102 ? 20.961 10.136 -50.498 1.00 42.12 102 ARG A C 1
ATOM 792 O O . ARG A 1 102 ? 19.868 9.619 -50.284 1.00 42.12 102 ARG A O 1
ATOM 799 N N . ARG A 1 103 ? 22.018 9.918 -49.706 1.00 43.66 103 ARG A N 1
ATOM 800 C CA . ARG A 1 103 ? 21.953 9.037 -48.524 1.00 43.66 103 ARG A CA 1
ATOM 801 C C . ARG A 1 103 ? 21.469 9.734 -47.250 1.00 43.66 103 ARG A C 1
ATOM 803 O O . ARG A 1 103 ? 20.900 9.066 -46.393 1.00 43.66 103 ARG A O 1
ATOM 810 N N . CYS A 1 104 ? 21.563 11.062 -47.158 1.00 43.19 104 CYS A N 1
ATOM 811 C CA . CYS A 1 104 ? 20.898 11.817 -46.088 1.00 43.19 104 CYS A CA 1
ATOM 812 C C . CYS A 1 104 ? 19.366 11.827 -46.238 1.00 43.19 104 CYS A C 1
ATOM 814 O O . CYS A 1 104 ? 18.654 11.788 -45.236 1.00 43.19 104 CYS A O 1
ATOM 816 N N . LEU A 1 105 ? 18.849 11.797 -47.473 1.00 43.78 105 LEU A N 1
ATOM 817 C CA . LEU A 1 105 ? 17.405 11.715 -47.733 1.00 43.78 105 LEU A CA 1
ATOM 818 C C . LEU A 1 105 ? 16.809 10.329 -47.424 1.00 43.78 105 LEU A C 1
ATOM 820 O O . LEU A 1 105 ? 15.648 10.250 -47.037 1.00 43.78 105 LEU A O 1
ATOM 824 N N . SER A 1 106 ? 17.593 9.246 -47.506 1.00 43.09 106 SER A N 1
ATOM 825 C CA . SER A 1 106 ? 17.147 7.909 -47.078 1.00 43.09 106 SER A CA 1
ATOM 826 C C . SER A 1 106 ? 17.294 7.661 -45.572 1.00 43.09 106 SER A C 1
ATOM 828 O O . SER A 1 106 ? 16.546 6.862 -45.016 1.00 43.09 106 SER A O 1
ATOM 830 N N . SER A 1 107 ? 18.212 8.354 -44.890 1.00 43.47 107 SER A N 1
ATOM 831 C CA . SER A 1 107 ? 18.412 8.201 -43.439 1.00 43.47 107 SER A CA 1
ATOM 832 C C . SER A 1 107 ? 17.492 9.092 -42.593 1.00 43.47 107 SER A C 1
ATOM 834 O O . SER A 1 107 ? 17.238 8.777 -41.433 1.00 43.47 107 SER A O 1
ATOM 836 N N . GLY A 1 108 ? 16.931 10.166 -43.164 1.00 40.69 108 GLY A N 1
ATOM 837 C CA . GLY A 1 108 ? 15.925 10.997 -42.488 1.00 40.69 108 GLY A CA 1
ATOM 838 C C . GLY A 1 108 ? 14.561 10.311 -42.327 1.00 40.69 108 GLY A C 1
ATOM 839 O O . GLY A 1 108 ? 13.863 10.550 -41.344 1.00 40.69 108 GLY A O 1
ATOM 840 N N . LEU A 1 109 ? 14.198 9.409 -43.247 1.00 41.97 109 LEU A N 1
ATOM 841 C CA . LEU A 1 109 ? 12.903 8.717 -43.222 1.00 41.97 109 LEU A CA 1
ATOM 842 C C . LEU A 1 109 ? 12.885 7.495 -42.283 1.00 41.97 109 LEU A C 1
ATOM 844 O O . LEU A 1 109 ? 11.821 7.085 -41.832 1.00 41.97 109 LEU A O 1
ATOM 848 N N . VAL A 1 110 ? 14.052 6.959 -41.905 1.00 44.09 110 VAL A N 1
ATOM 849 C CA . VAL A 1 110 ? 14.160 5.862 -40.920 1.00 44.09 110 VAL A CA 1
ATOM 850 C C . VAL A 1 110 ? 14.149 6.384 -39.471 1.00 44.09 110 VAL A C 1
ATOM 852 O O . VAL A 1 110 ? 13.670 5.694 -38.570 1.00 44.09 110 VAL A O 1
ATOM 855 N N . LEU A 1 111 ? 14.577 7.631 -39.235 1.00 43.97 111 LEU A N 1
ATOM 856 C CA . LEU A 1 111 ? 14.535 8.268 -37.907 1.00 43.97 111 LEU A CA 1
ATOM 857 C C . LEU A 1 111 ? 13.167 8.869 -37.539 1.00 43.97 111 LEU A C 1
ATOM 859 O O . LEU A 1 111 ? 12.891 9.078 -36.361 1.00 43.97 111 LEU A O 1
ATOM 863 N N . LEU A 1 112 ? 12.280 9.103 -38.513 1.00 41.19 112 LEU A N 1
ATOM 864 C CA . LEU A 1 112 ? 10.906 9.560 -38.251 1.00 41.19 112 LEU A CA 1
ATOM 865 C C . LEU A 1 112 ? 9.945 8.417 -37.875 1.00 41.19 112 LEU A C 1
ATOM 867 O O . LEU A 1 112 ? 8.910 8.670 -37.266 1.00 41.19 112 LEU A O 1
ATOM 871 N N . VAL A 1 113 ? 10.304 7.161 -38.164 1.00 45.91 113 VAL A N 1
ATOM 872 C CA . VAL A 1 113 ? 9.497 5.972 -37.821 1.00 45.91 113 VAL A CA 1
ATOM 873 C C . VAL A 1 113 ? 9.864 5.387 -36.449 1.00 45.91 113 VAL A C 1
ATOM 875 O O . VAL A 1 113 ? 9.064 4.677 -35.852 1.00 45.91 113 VAL A O 1
ATOM 878 N N . SER A 1 114 ? 11.021 5.734 -35.879 1.00 42.91 114 SER A N 1
ATOM 879 C CA . SER A 1 114 ? 11.453 5.232 -34.560 1.00 42.91 114 SER A CA 1
ATOM 880 C C . SER A 1 114 ? 10.988 6.088 -33.368 1.00 42.91 114 SER A C 1
ATOM 882 O O . SER A 1 114 ? 11.195 5.699 -32.222 1.00 42.91 114 SER A O 1
ATOM 884 N N . CYS A 1 115 ? 10.318 7.223 -33.609 1.00 38.56 115 CYS A N 1
ATOM 885 C CA . CYS A 1 115 ? 9.738 8.061 -32.546 1.00 38.56 115 CYS A CA 1
ATOM 886 C C . CYS A 1 115 ? 8.310 7.664 -32.140 1.00 38.56 115 CYS A C 1
ATOM 888 O O . CYS A 1 115 ? 7.780 8.196 -31.165 1.00 38.56 115 CYS A O 1
ATOM 890 N N . LEU A 1 116 ? 7.676 6.735 -32.854 1.00 43.66 116 LEU A N 1
ATOM 891 C CA . LEU A 1 116 ? 6.389 6.177 -32.459 1.00 43.66 116 LEU A CA 1
ATOM 892 C C . LEU A 1 116 ? 6.644 4.802 -31.844 1.00 43.66 116 LEU A C 1
ATOM 894 O O . LEU A 1 116 ? 7.220 3.927 -32.475 1.00 43.66 116 LEU A O 1
ATOM 898 N N . VAL A 1 117 ? 6.155 4.610 -30.622 1.00 49.25 117 VAL A N 1
ATOM 899 C CA . VAL A 1 117 ? 6.164 3.343 -29.873 1.00 49.25 117 VAL A CA 1
ATOM 900 C C . VAL A 1 117 ? 7.454 3.041 -29.093 1.00 49.25 117 VAL A C 1
ATOM 902 O O . VAL A 1 117 ? 7.994 1.943 -29.119 1.00 49.25 117 VAL A O 1
ATOM 905 N N . VAL A 1 118 ? 7.853 3.974 -28.229 1.00 46.22 118 VAL A N 1
ATOM 906 C CA . VAL A 1 118 ? 8.157 3.575 -26.843 1.00 46.22 118 VAL A CA 1
ATOM 907 C C . VAL A 1 118 ? 7.058 4.157 -25.968 1.00 46.22 118 VAL A C 1
ATOM 909 O O . VAL A 1 118 ? 7.256 5.083 -25.187 1.00 46.22 118 VAL A O 1
ATOM 912 N N . TYR A 1 119 ? 5.848 3.621 -26.136 1.00 48.06 119 TYR A N 1
ATOM 913 C CA . TYR A 1 119 ? 4.947 3.603 -24.996 1.00 48.06 119 TYR A CA 1
ATOM 914 C C . TYR A 1 119 ? 5.638 2.727 -23.951 1.00 48.06 119 TYR A C 1
ATOM 916 O O . TYR A 1 119 ? 6.085 1.631 -24.307 1.00 48.06 119 TYR A O 1
ATOM 924 N N . PRO A 1 120 ? 5.765 3.163 -22.688 1.00 41.16 120 PRO A N 1
ATOM 925 C CA . PRO A 1 120 ? 6.025 2.207 -21.636 1.00 41.16 120 PRO A CA 1
ATOM 926 C C . PRO A 1 120 ? 4.875 1.207 -21.725 1.00 41.16 120 PRO A C 1
ATOM 928 O O . PRO A 1 120 ? 3.735 1.535 -21.400 1.00 41.16 120 PRO A O 1
ATOM 931 N N . GLN A 1 121 ? 5.142 -0.001 -22.223 1.00 41.88 121 GLN A N 1
ATOM 932 C CA . GLN A 1 121 ? 4.272 -1.103 -21.876 1.00 41.88 121 GLN A CA 1
ATOM 933 C C . GLN A 1 121 ? 4.421 -1.200 -20.368 1.00 41.88 121 GLN A C 1
ATOM 935 O O . GLN A 1 121 ? 5.440 -1.673 -19.864 1.00 41.88 121 GLN A O 1
ATOM 940 N N . ALA A 1 122 ? 3.438 -0.645 -19.655 1.00 44.00 122 ALA A N 1
ATOM 941 C CA . ALA A 1 122 ? 3.134 -1.058 -18.307 1.00 44.00 122 ALA A CA 1
ATOM 942 C C . ALA A 1 122 ? 3.017 -2.570 -18.426 1.00 44.00 122 ALA A C 1
ATOM 944 O O . ALA A 1 122 ? 2.050 -3.086 -18.984 1.00 44.00 122 ALA A O 1
ATOM 945 N N . SER A 1 123 ? 4.108 -3.251 -18.084 1.00 43.94 123 SER A N 1
ATOM 946 C CA . SER A 1 123 ? 4.223 -4.685 -18.213 1.00 43.94 123 SER A CA 1
ATOM 947 C C . SER A 1 123 ? 2.968 -5.260 -17.588 1.00 43.94 123 SER A C 1
ATOM 949 O O . SER A 1 123 ? 2.698 -4.982 -16.414 1.00 43.94 123 SER A O 1
ATOM 951 N N . LEU A 1 124 ? 2.209 -6.019 -18.372 1.00 49.19 124 LEU A N 1
ATOM 952 C CA . LEU A 1 124 ? 1.040 -6.778 -17.945 1.00 49.19 124 LEU A CA 1
ATOM 953 C C . LEU A 1 124 ? 1.488 -7.946 -17.041 1.00 49.19 124 LEU A C 1
ATOM 955 O O . LEU A 1 124 ? 1.105 -9.098 -17.219 1.00 49.19 124 LEU A O 1
ATOM 959 N N . ASN A 1 125 ? 2.375 -7.654 -16.094 1.00 57.97 125 ASN A N 1
ATOM 960 C CA . ASN A 1 125 ? 2.898 -8.563 -15.105 1.00 57.97 125 ASN A CA 1
ATOM 961 C C . ASN A 1 125 ? 1.850 -8.599 -14.003 1.00 57.97 125 ASN A C 1
ATOM 963 O O . ASN A 1 125 ? 1.868 -7.78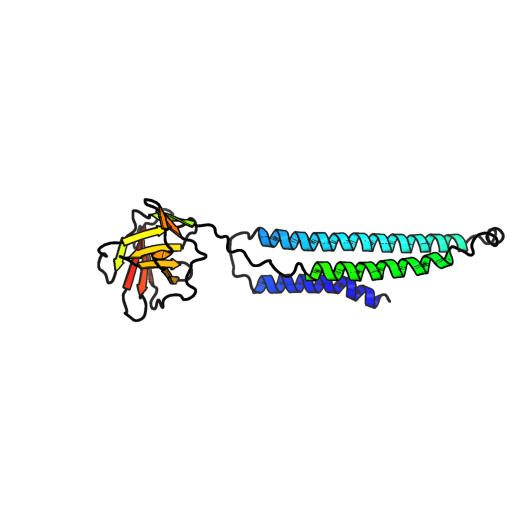7 -13.073 1.00 57.97 125 ASN A O 1
ATOM 967 N N . LYS A 1 126 ? 0.899 -9.523 -14.161 1.00 67.94 126 LYS A N 1
ATOM 968 C CA . LYS A 1 126 ? -0.038 -9.911 -13.106 1.00 67.94 126 LYS A CA 1
ATOM 969 C C . LYS A 1 126 ? 0.778 -10.136 -11.840 1.00 67.94 126 LYS A C 1
ATOM 971 O O . LYS A 1 126 ? 1.607 -11.041 -11.779 1.00 67.94 126 LYS A O 1
ATOM 976 N N . SER A 1 127 ? 0.624 -9.229 -10.887 1.00 80.31 127 SER A N 1
ATOM 977 C CA . SER A 1 127 ? 1.407 -9.256 -9.662 1.00 80.31 127 SER A CA 1
ATOM 978 C C . SER A 1 127 ? 0.693 -10.185 -8.691 1.00 80.31 127 SER A C 1
ATOM 980 O O . SER A 1 127 ? -0.518 -10.071 -8.500 1.00 80.31 127 SER A O 1
ATOM 982 N N . VAL A 1 128 ? 1.430 -11.133 -8.116 1.00 87.12 128 VAL A N 1
ATOM 983 C CA . VAL A 1 128 ? 0.898 -12.016 -7.077 1.00 87.12 128 VAL A CA 1
ATOM 984 C C . VAL A 1 128 ? 0.986 -11.277 -5.745 1.00 87.12 128 VAL A C 1
ATOM 986 O O . VAL A 1 128 ? 2.059 -10.841 -5.328 1.00 87.12 128 VAL A O 1
ATOM 989 N N . TRP A 1 129 ? -0.155 -11.127 -5.089 1.00 90.88 129 TRP A N 1
ATOM 990 C CA . TRP A 1 129 ? -0.317 -10.500 -3.788 1.00 90.88 129 TRP A CA 1
ATOM 991 C C . TRP A 1 129 ? -0.440 -11.581 -2.722 1.00 90.88 129 TRP A C 1
ATOM 993 O O . TRP A 1 129 ? -1.324 -12.436 -2.789 1.00 90.88 129 TRP A O 1
ATOM 1003 N N . LYS A 1 130 ? 0.454 -11.547 -1.739 1.00 89.38 130 LYS A N 1
ATOM 1004 C CA . LYS A 1 130 ? 0.521 -12.511 -0.641 1.00 89.38 130 LYS A CA 1
ATOM 1005 C C . LYS A 1 130 ? -0.292 -12.022 0.548 1.00 89.38 130 LYS A C 1
ATOM 1007 O O . LYS A 1 130 ? -0.307 -10.826 0.819 1.00 89.38 130 LYS A O 1
ATOM 1012 N N . SER A 1 131 ? -0.974 -12.924 1.248 1.00 88.56 131 SER A N 1
ATOM 1013 C CA . SER A 1 131 ? -1.744 -12.566 2.447 1.00 88.56 131 SER A CA 1
ATOM 1014 C C . SER A 1 131 ? -0.830 -12.173 3.612 1.00 88.56 131 SER A C 1
ATOM 1016 O O . SER A 1 131 ? 0.188 -12.818 3.849 1.00 88.56 131 SER A O 1
ATOM 1018 N N . VAL A 1 132 ? -1.218 -11.143 4.364 1.00 88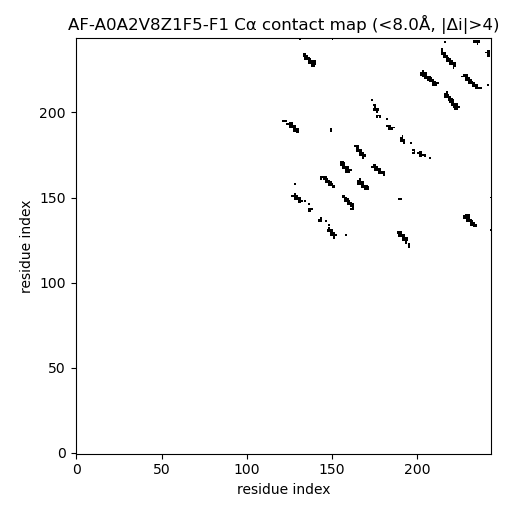.12 132 VAL A N 1
ATOM 1019 C CA . VAL A 1 132 ? -0.570 -10.721 5.613 1.00 88.12 132 VAL A CA 1
ATOM 1020 C C . VAL A 1 132 ? -1.344 -11.325 6.786 1.00 88.12 132 VAL A C 1
ATOM 1022 O O . VAL A 1 132 ? -2.465 -10.909 7.069 1.00 88.12 132 VAL A O 1
ATOM 1025 N N . GLU A 1 133 ? -0.763 -12.310 7.471 1.00 81.88 133 GLU A N 1
ATOM 1026 C CA . GLU A 1 133 ? -1.463 -13.095 8.507 1.00 81.88 133 GLU A CA 1
ATOM 1027 C C . GLU A 1 133 ? -1.685 -12.339 9.828 1.00 81.88 133 GLU A C 1
ATOM 1029 O O . GLU A 1 133 ? -2.673 -12.573 10.515 1.00 81.88 133 GLU A O 1
ATOM 1034 N N . PHE A 1 134 ? -0.795 -11.408 10.175 1.00 83.69 134 PHE A N 1
ATOM 1035 C CA . PHE A 1 134 ? -0.763 -10.762 11.497 1.00 83.69 134 PHE A CA 1
ATOM 1036 C C . PHE A 1 134 ? -1.163 -9.279 11.474 1.00 83.69 134 PHE A C 1
ATOM 1038 O O . PHE A 1 134 ? -0.872 -8.542 12.415 1.00 83.69 134 PHE A O 1
ATOM 1045 N N . ALA A 1 135 ? -1.797 -8.814 10.396 1.00 88.38 135 ALA A N 1
ATOM 1046 C CA . ALA A 1 135 ? -2.343 -7.461 10.344 1.00 88.38 135 ALA A CA 1
ATOM 1047 C C . ALA A 1 135 ? -3.592 -7.341 11.234 1.00 88.38 135 ALA A C 1
ATOM 1049 O O . ALA A 1 135 ? -4.264 -8.328 11.522 1.00 88.38 135 ALA A O 1
ATOM 1050 N N . ILE A 1 136 ? -3.933 -6.127 11.656 1.00 89.81 136 ILE A N 1
ATOM 1051 C CA . ILE A 1 136 ? -5.212 -5.845 12.314 1.00 89.81 136 ILE A CA 1
ATOM 1052 C C . ILE A 1 136 ? -5.874 -4.697 11.568 1.00 89.81 136 ILE A C 1
ATOM 1054 O O . ILE A 1 136 ? -5.261 -3.659 11.328 1.00 89.81 136 ILE A O 1
ATOM 1058 N N . VAL A 1 137 ? -7.142 -4.874 11.209 1.00 92.25 137 VAL A N 1
ATOM 1059 C CA . VAL A 1 137 ? -7.941 -3.836 10.559 1.00 92.25 137 VAL A CA 1
ATOM 1060 C C . VAL A 1 137 ? -9.081 -3.432 11.481 1.00 92.25 137 VAL A C 1
ATOM 1062 O O . VAL A 1 137 ? -9.777 -4.293 12.015 1.00 92.25 137 VAL A O 1
ATOM 1065 N N . LYS A 1 138 ? -9.284 -2.124 11.656 1.00 92.31 138 LYS A N 1
ATOM 1066 C CA . LYS A 1 138 ? -10.447 -1.557 12.345 1.00 92.31 138 LYS A CA 1
ATOM 1067 C C . LYS A 1 138 ? -11.165 -0.587 11.420 1.00 92.31 138 LYS A C 1
ATOM 1069 O O . LYS A 1 138 ? -10.538 0.278 10.816 1.00 92.31 138 LYS A O 1
ATOM 1074 N N . PHE A 1 139 ? -12.474 -0.726 11.317 1.00 91.38 139 PHE A N 1
ATOM 1075 C CA . PHE A 1 139 ? -13.354 0.140 10.551 1.00 91.38 139 PHE A CA 1
ATOM 1076 C C . PHE A 1 139 ? -14.307 0.834 11.526 1.00 91.38 139 PHE A C 1
ATOM 1078 O O . PHE A 1 139 ? -15.080 0.164 12.201 1.00 91.38 139 PHE A O 1
ATOM 1085 N N . ASN A 1 140 ? -14.224 2.164 11.625 1.00 89.81 140 ASN A N 1
ATOM 1086 C CA . ASN A 1 140 ? -14.904 2.980 12.641 1.00 89.81 140 ASN A CA 1
ATOM 1087 C C . ASN A 1 140 ? -14.676 2.462 14.070 1.00 89.81 140 ASN A C 1
ATOM 1089 O O . ASN A 1 140 ? -15.625 2.257 14.816 1.00 89.81 140 ASN A O 1
ATOM 1093 N N . ASP A 1 141 ? -13.414 2.196 14.414 1.00 87.38 141 ASP A N 1
ATOM 1094 C CA . ASP A 1 141 ? -12.982 1.640 15.707 1.00 87.38 141 ASP A CA 1
ATOM 1095 C C . ASP A 1 141 ? -13.474 0.212 16.027 1.00 87.38 141 ASP A C 1
ATOM 1097 O O . ASP A 1 141 ? -13.053 -0.371 17.027 1.00 87.38 141 ASP A O 1
ATOM 1101 N N . GLU A 1 142 ? -14.248 -0.413 15.137 1.00 89.62 142 GLU A N 1
ATOM 1102 C CA . GLU A 1 142 ? -14.709 -1.798 15.261 1.00 89.62 142 GLU A CA 1
ATOM 1103 C C . GLU A 1 142 ? -13.929 -2.754 14.350 1.00 89.62 142 GLU A C 1
ATOM 1105 O O . GLU A 1 142 ? -13.476 -2.395 13.263 1.00 89.62 142 GLU A O 1
ATOM 1110 N N . ALA A 1 143 ? -13.784 -4.014 14.763 1.00 88.56 143 ALA A N 1
ATOM 1111 C CA . ALA A 1 143 ? -13.215 -5.042 13.896 1.00 88.56 143 ALA A CA 1
ATOM 1112 C C . ALA A 1 143 ? -14.235 -5.423 12.799 1.00 88.56 143 ALA A C 1
ATOM 1114 O O . ALA A 1 143 ? -15.344 -5.865 13.118 1.00 88.56 143 ALA A O 1
ATOM 1115 N N . PRO A 1 144 ? -13.903 -5.288 11.501 1.00 89.94 144 PRO A N 1
ATOM 1116 C CA . PRO A 1 144 ? -14.836 -5.618 10.435 1.00 89.94 144 PRO A CA 1
ATOM 1117 C C . PRO A 1 144 ? -15.101 -7.129 10.389 1.00 89.94 144 PRO A C 1
ATOM 1119 O O . PRO A 1 144 ? -14.191 -7.939 10.530 1.00 89.94 144 PRO A O 1
ATOM 1122 N N . LYS A 1 145 ? -16.355 -7.516 10.110 1.00 87.00 145 LYS A N 1
ATOM 1123 C CA . LYS A 1 145 ? -16.798 -8.929 10.086 1.00 87.00 145 LYS A CA 1
ATOM 1124 C C . LYS A 1 145 ? -15.993 -9.848 9.156 1.00 87.00 145 LYS A C 1
ATOM 1126 O O . LYS A 1 145 ? -15.881 -11.037 9.420 1.00 87.00 145 LYS A O 1
ATOM 1131 N N . SER A 1 146 ? -15.497 -9.324 8.038 1.00 88.38 146 SER A N 1
ATOM 1132 C CA . SER A 1 146 ? -14.693 -10.076 7.074 1.00 88.38 146 SER A CA 1
ATOM 1133 C C . SER A 1 146 ? -13.701 -9.133 6.417 1.00 88.38 146 SER A C 1
ATOM 1135 O O . SER A 1 146 ? -14.092 -8.167 5.755 1.00 88.38 146 SER A O 1
ATOM 1137 N N . TRP A 1 147 ? -12.419 -9.401 6.625 1.00 92.75 147 TRP A N 1
ATOM 1138 C CA . TRP A 1 147 ? -11.348 -8.627 6.030 1.00 92.75 147 TRP A CA 1
ATOM 1139 C C . TRP A 1 147 ? -10.155 -9.525 5.706 1.00 92.75 147 TRP A C 1
ATOM 1141 O O . TRP A 1 147 ? -9.991 -10.607 6.271 1.00 92.75 147 TRP A O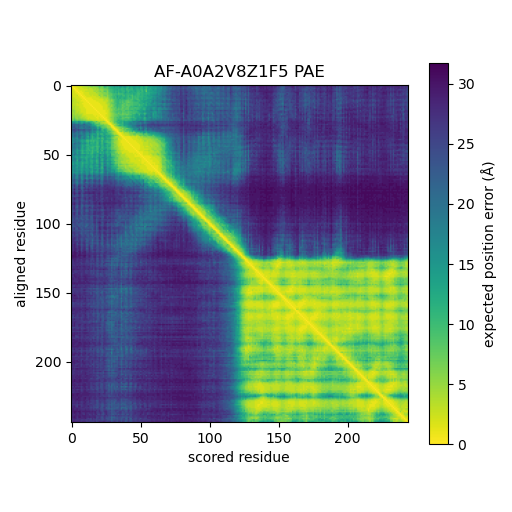 1
ATOM 1151 N N . SER A 1 148 ? -9.342 -9.096 4.750 1.00 91.56 148 SER A N 1
ATOM 1152 C CA . SER A 1 148 ? -8.054 -9.717 4.436 1.00 91.56 148 SER A CA 1
ATOM 1153 C C . SER A 1 148 ? -7.116 -8.638 3.921 1.00 91.56 148 SER A C 1
ATOM 1155 O O . SER A 1 148 ? -7.556 -7.726 3.225 1.00 91.56 148 SER A O 1
ATOM 1157 N N . MET A 1 149 ? -5.837 -8.712 4.262 1.00 92.38 149 MET A N 1
ATOM 1158 C CA . MET A 1 149 ? -4.832 -7.775 3.771 1.00 92.38 149 MET A CA 1
ATOM 1159 C C . MET A 1 149 ? -3.817 -8.543 2.944 1.00 92.38 149 MET A C 1
ATOM 1161 O O . MET A 1 149 ? -3.360 -9.604 3.357 1.00 92.38 149 MET A O 1
ATOM 1165 N N . TYR A 1 150 ? -3.460 -7.993 1.793 1.00 92.50 150 TYR A N 1
ATOM 1166 C CA . TYR A 1 150 ? -2.472 -8.565 0.904 1.00 92.50 150 TYR A CA 1
ATOM 1167 C C . TYR A 1 150 ? -1.365 -7.556 0.627 1.00 92.50 150 TYR A C 1
ATOM 1169 O O . TYR A 1 150 ? -1.610 -6.355 0.522 1.00 92.50 150 TYR A O 1
ATOM 1177 N N . HIS A 1 151 ? -0.148 -8.049 0.472 1.00 90.94 151 HIS A N 1
ATOM 1178 C CA . HIS A 1 151 ? 1.015 -7.258 0.111 1.00 90.94 151 HIS A CA 1
ATOM 1179 C C . HIS A 1 151 ? 1.615 -7.787 -1.187 1.00 90.94 151 HIS A C 1
ATOM 1181 O O . HIS A 1 151 ? 1.511 -8.968 -1.518 1.00 90.94 151 HIS A O 1
ATOM 1187 N N . THR A 1 152 ? 2.255 -6.903 -1.937 1.00 88.81 152 THR A N 1
ATOM 1188 C CA . THR A 1 152 ? 3.068 -7.290 -3.090 1.00 88.81 152 THR A CA 1
ATOM 1189 C C . THR A 1 152 ? 4.552 -7.271 -2.702 1.00 88.81 152 THR A C 1
ATOM 1191 O O . THR A 1 152 ? 4.920 -6.899 -1.587 1.00 88.81 152 THR A O 1
ATOM 1194 N N . GLU A 1 153 ? 5.434 -7.658 -3.621 1.00 83.25 153 GLU A N 1
ATOM 1195 C CA . GLU A 1 153 ? 6.889 -7.531 -3.451 1.00 83.25 153 GLU A CA 1
ATOM 1196 C C . GLU A 1 153 ? 7.322 -6.062 -3.305 1.00 83.25 153 GLU A C 1
ATOM 1198 O O . GLU A 1 153 ? 8.361 -5.744 -2.721 1.00 83.25 153 GLU A O 1
ATOM 1203 N N . LYS A 1 154 ? 6.506 -5.133 -3.818 1.00 81.75 154 LYS A N 1
ATOM 1204 C CA . LYS A 1 154 ? 6.720 -3.696 -3.655 1.00 81.75 154 LYS A CA 1
ATOM 1205 C C . LYS A 1 154 ? 6.297 -3.240 -2.258 1.00 81.75 154 LYS A C 1
ATOM 1207 O O . LYS A 1 154 ? 5.114 -3.137 -1.947 1.00 81.75 154 LYS A O 1
ATOM 1212 N N . LYS A 1 155 ? 7.286 -2.859 -1.447 1.00 81.38 155 LYS A N 1
ATOM 1213 C CA . LYS A 1 155 ? 7.063 -2.236 -0.133 1.00 81.38 155 LYS A CA 1
ATOM 1214 C C . LYS A 1 155 ? 6.225 -0.956 -0.250 1.00 81.38 155 LYS A C 1
ATOM 1216 O O . LYS A 1 155 ? 6.531 -0.101 -1.091 1.00 81.38 155 LYS A O 1
ATOM 1221 N N . GLY A 1 156 ? 5.250 -0.805 0.645 1.00 84.06 156 GLY A N 1
ATOM 1222 C CA . GLY A 1 156 ? 4.369 0.365 0.743 1.00 84.06 156 GLY A CA 1
ATOM 1223 C C . GLY A 1 156 ? 3.049 0.256 -0.025 1.00 84.06 156 GLY A C 1
ATOM 1224 O O . GLY A 1 156 ? 2.234 1.160 0.093 1.00 84.06 156 GLY A O 1
ATOM 1225 N N . LEU A 1 157 ? 2.822 -0.831 -0.772 1.00 90.25 157 LEU A N 1
ATOM 1226 C CA . LEU A 1 157 ? 1.554 -1.103 -1.451 1.00 90.25 157 LEU A CA 1
ATOM 1227 C C . LEU A 1 157 ? 0.823 -2.250 -0.761 1.00 90.25 157 LEU A C 1
ATOM 1229 O O . LEU A 1 157 ? 1.350 -3.360 -0.651 1.00 90.25 157 LEU A O 1
ATOM 1233 N N . LEU A 1 158 ? -0.404 -1.976 -0.336 1.00 91.94 158 LEU A N 1
ATOM 1234 C CA . LEU A 1 158 ? -1.250 -2.920 0.379 1.00 91.94 158 LEU A CA 1
ATOM 1235 C C . LEU A 1 158 ? -2.605 -3.002 -0.306 1.00 91.94 158 LEU A C 1
ATOM 1237 O O . LEU A 1 158 ? -3.204 -1.986 -0.634 1.00 91.94 158 LEU A O 1
ATOM 1241 N N . LEU A 1 159 ? -3.106 -4.213 -0.495 1.00 92.75 159 LEU A N 1
ATOM 1242 C CA . LEU A 1 159 ? -4.448 -4.459 -0.993 1.00 92.75 159 LEU A CA 1
ATOM 1243 C C . LEU A 1 159 ? -5.297 -4.970 0.170 1.00 92.75 159 LEU A C 1
ATOM 1245 O O . LEU A 1 159 ? -5.100 -6.077 0.661 1.00 92.75 159 LEU A O 1
ATOM 1249 N N . VAL A 1 160 ? -6.235 -4.15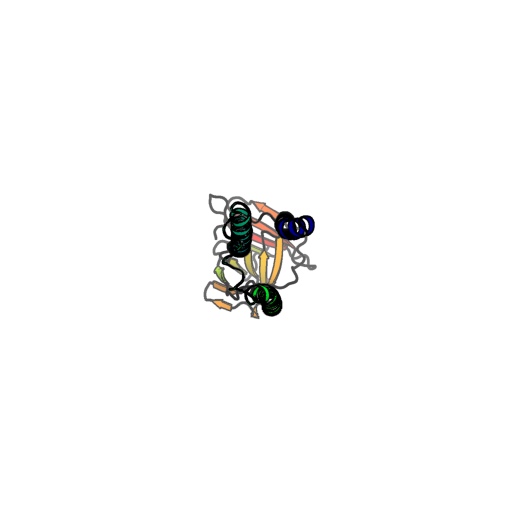8 0.636 1.00 92.94 160 VAL A N 1
ATOM 1250 C CA . VAL A 1 160 ? -7.117 -4.478 1.756 1.00 92.94 160 VAL A CA 1
ATOM 1251 C C . VAL A 1 160 ? -8.481 -4.867 1.210 1.00 92.94 160 VAL A C 1
ATOM 1253 O O . VAL A 1 160 ? -9.192 -4.061 0.619 1.00 92.94 160 VAL A O 1
ATOM 1256 N N . ARG A 1 161 ? -8.877 -6.113 1.431 1.00 92.62 161 ARG A N 1
ATOM 1257 C CA . ARG A 1 161 ? -10.238 -6.578 1.197 1.00 92.62 161 ARG A CA 1
ATOM 1258 C C . ARG A 1 161 ? -11.081 -6.267 2.425 1.00 92.62 161 ARG A C 1
ATOM 1260 O O . ARG A 1 161 ? -10.822 -6.801 3.501 1.00 92.62 161 ARG A O 1
ATOM 1267 N N . LEU A 1 162 ? -12.117 -5.458 2.246 1.00 91.00 162 LEU A N 1
ATOM 1268 C CA . LEU A 1 162 ? -13.141 -5.179 3.250 1.00 91.00 162 LEU A CA 1
ATOM 1269 C C . LEU A 1 162 ? -14.492 -5.628 2.709 1.00 91.00 162 LEU A C 1
ATOM 1271 O O . LEU A 1 162 ? -15.058 -5.015 1.803 1.00 91.00 162 LEU A O 1
ATOM 1275 N N . TRP A 1 163 ? -15.013 -6.720 3.265 1.00 88.44 163 TRP A N 1
ATOM 1276 C CA . TRP A 1 163 ? -16.263 -7.344 2.826 1.00 88.44 163 TRP A CA 1
ATOM 1277 C C . TRP A 1 163 ? -16.248 -7.711 1.325 1.00 88.44 163 TRP A C 1
ATOM 1279 O O . TRP A 1 163 ? -15.644 -8.714 0.934 1.00 88.44 163 TRP A O 1
ATOM 1289 N N . LYS A 1 164 ? -16.922 -6.914 0.484 1.00 86.31 164 LYS A N 1
ATOM 1290 C CA . LYS A 1 164 ? -17.010 -7.077 -0.980 1.00 86.31 164 LYS A CA 1
ATOM 1291 C C . LYS A 1 164 ? -16.161 -6.065 -1.760 1.00 86.31 164 LYS A C 1
ATOM 1293 O O . LYS A 1 164 ? -16.182 -6.097 -2.983 1.00 86.31 164 LYS A O 1
ATOM 1298 N N . ARG A 1 165 ? -15.454 -5.164 -1.074 1.00 89.62 165 ARG A N 1
ATOM 1299 C CA . ARG A 1 165 ? -14.670 -4.081 -1.682 1.00 89.62 165 ARG A CA 1
ATOM 1300 C C . ARG A 1 165 ? -13.184 -4.349 -1.500 1.00 89.62 165 ARG A C 1
ATOM 1302 O O . ARG A 1 165 ? -12.770 -4.865 -0.459 1.00 89.62 165 ARG A O 1
ATOM 1309 N N . TYR A 1 166 ? -12.398 -3.981 -2.500 1.00 92.00 166 TYR A N 1
ATOM 1310 C CA . TYR A 1 166 ? -10.946 -3.995 -2.423 1.00 92.00 166 TYR A CA 1
ATOM 1311 C C . TYR A 1 166 ? -10.451 -2.556 -2.403 1.00 92.00 166 TYR A C 1
ATOM 1313 O O . TYR A 1 166 ? -10.872 -1.730 -3.206 1.00 92.00 166 TYR A O 1
ATOM 1321 N N . LEU A 1 167 ? -9.573 -2.250 -1.460 1.00 92.06 167 LEU A N 1
ATOM 1322 C CA . LEU A 1 167 ? -8.935 -0.953 -1.329 1.00 92.06 167 LEU A CA 1
ATOM 1323 C C . LEU A 1 167 ? -7.443 -1.140 -1.547 1.00 92.06 167 LEU A C 1
ATOM 1325 O O . LEU A 1 167 ? -6.796 -1.881 -0.810 1.00 92.06 167 LEU A O 1
ATOM 1329 N N . LEU A 1 168 ? -6.893 -0.473 -2.549 1.00 92.81 168 LEU A N 1
ATOM 1330 C CA . LEU A 1 168 ? -5.455 -0.371 -2.724 1.00 92.81 168 LEU A CA 1
ATOM 1331 C C . LEU A 1 168 ? -4.964 0.837 -1.930 1.00 92.81 168 LEU A C 1
ATOM 1333 O O . LEU A 1 168 ? -5.339 1.964 -2.223 1.00 92.81 168 LEU A O 1
ATOM 1337 N N . VAL A 1 169 ? -4.121 0.597 -0.939 1.00 91.81 169 VAL A N 1
ATOM 1338 C CA . VAL A 1 169 ? -3.533 1.612 -0.070 1.00 91.81 169 VAL A CA 1
ATOM 1339 C C . VAL A 1 169 ? -2.068 1.776 -0.455 1.00 91.81 169 VAL A C 1
ATOM 1341 O O . VAL A 1 169 ? -1.279 0.834 -0.332 1.00 91.81 169 VAL A O 1
ATOM 1344 N N . ASP A 1 170 ? -1.713 2.969 -0.922 1.00 90.81 170 ASP A N 1
ATOM 1345 C CA . ASP A 1 170 ? -0.332 3.387 -1.121 1.00 90.81 170 ASP A CA 1
ATOM 1346 C C . ASP A 1 170 ? 0.115 4.209 0.088 1.00 90.81 170 ASP A C 1
ATOM 1348 O O . ASP A 1 170 ? -0.235 5.375 0.262 1.00 90.81 170 ASP A O 1
ATOM 1352 N N . VAL A 1 171 ? 0.896 3.574 0.955 1.00 88.56 171 VAL A N 1
ATOM 1353 C CA . VAL A 1 171 ? 1.389 4.182 2.193 1.00 88.56 171 VAL A CA 1
ATOM 1354 C C . VAL A 1 171 ? 2.408 5.291 1.912 1.00 88.56 171 VAL A C 1
ATOM 1356 O O . VAL A 1 171 ? 2.582 6.186 2.737 1.00 88.56 171 VAL A O 1
ATOM 1359 N N . LYS A 1 172 ? 3.096 5.249 0.763 1.00 87.19 172 LYS A N 1
ATOM 1360 C CA . LYS A 1 172 ? 4.141 6.226 0.425 1.00 87.19 172 LYS A CA 1
ATOM 1361 C C . LYS A 1 172 ? 3.541 7.541 -0.035 1.00 87.19 172 LYS A C 1
ATOM 1363 O O . LYS A 1 172 ? 3.976 8.590 0.427 1.00 87.19 172 LYS A O 1
ATOM 1368 N N . GLU A 1 173 ? 2.554 7.454 -0.918 1.00 87.75 173 GLU A N 1
ATOM 1369 C CA . GLU A 1 173 ? 1.848 8.623 -1.445 1.00 87.75 173 GLU A CA 1
ATOM 1370 C C . GLU A 1 173 ? 0.687 9.058 -0.532 1.00 87.75 173 GLU A C 1
ATOM 1372 O O . GLU A 1 173 ? 0.146 10.142 -0.709 1.00 87.75 173 GLU A O 1
ATOM 1377 N N . GLN A 1 174 ? 0.345 8.255 0.488 1.00 89.19 174 GLN A N 1
ATOM 1378 C CA . GLN A 1 174 ? -0.795 8.476 1.393 1.00 89.19 174 GLN A CA 1
ATOM 1379 C C . GLN A 1 174 ? -2.135 8.512 0.650 1.00 89.19 174 GLN A C 1
ATOM 1381 O O . GLN A 1 174 ? -3.043 9.273 0.985 1.00 89.19 174 GLN A O 1
ATOM 1386 N N . GLU A 1 175 ? -2.254 7.656 -0.362 1.00 90.25 175 GLU A N 1
ATOM 1387 C CA . GLU A 1 175 ? -3.408 7.586 -1.248 1.00 90.25 175 GLU A CA 1
ATOM 1388 C C . GLU A 1 175 ? -4.098 6.233 -1.131 1.00 90.25 175 GLU A C 1
ATOM 1390 O O . GLU A 1 175 ? -3.473 5.190 -0.912 1.00 90.25 175 GLU A O 1
ATOM 1395 N N . VAL A 1 176 ? -5.412 6.239 -1.328 1.00 91.00 176 VAL A N 1
ATOM 1396 C CA . VAL A 1 176 ? -6.223 5.025 -1.317 1.00 91.00 176 VAL A CA 1
ATOM 1397 C C . VAL A 1 176 ? -7.049 4.985 -2.584 1.00 91.00 176 VAL A C 1
ATOM 1399 O O . VAL A 1 176 ? -7.597 5.993 -2.999 1.00 91.00 176 VAL A O 1
ATOM 1402 N N . TYR A 1 177 ? -7.153 3.821 -3.203 1.00 91.19 177 TYR A N 1
ATOM 1403 C CA . TYR A 1 177 ? -7.885 3.614 -4.443 1.00 91.19 177 TYR A CA 1
ATOM 1404 C C . TYR A 1 177 ? -8.904 2.503 -4.245 1.00 91.19 177 TYR A C 1
ATOM 1406 O O . TYR A 1 177 ? -8.609 1.482 -3.621 1.00 91.19 177 TYR A O 1
ATOM 1414 N N . GLU A 1 178 ? -10.099 2.681 -4.793 1.00 90.31 178 GLU A N 1
ATOM 1415 C CA . GLU A 1 178 ? -11.118 1.637 -4.788 1.00 90.31 178 GLU A CA 1
ATOM 1416 C C . GLU A 1 178 ? -10.949 0.719 -5.995 1.00 90.31 178 GLU A C 1
ATOM 1418 O O . GLU A 1 178 ? -11.161 1.122 -7.133 1.00 90.31 178 GLU A O 1
ATOM 1423 N N . VAL A 1 179 ? -10.577 -0.529 -5.740 1.00 90.75 179 VAL A N 1
ATOM 1424 C CA . VAL A 1 179 ? -10.386 -1.541 -6.775 1.00 90.75 179 VAL A CA 1
ATOM 1425 C C . VAL A 1 179 ? -11.680 -2.321 -6.973 1.00 90.75 179 VAL A C 1
ATOM 1427 O O . VAL A 1 179 ? -12.281 -2.812 -6.011 1.00 90.75 179 VAL A O 1
ATOM 1430 N N . ASP A 1 180 ? -12.081 -2.480 -8.234 1.00 87.38 180 ASP A N 1
ATOM 1431 C CA . ASP A 1 180 ? -13.228 -3.308 -8.592 1.00 87.38 180 ASP A CA 1
ATOM 1432 C C . ASP A 1 180 ? -12.932 -4.786 -8.264 1.00 87.38 180 ASP A C 1
ATOM 1434 O O . ASP A 1 180 ? -11.978 -5.353 -8.818 1.00 87.38 180 ASP A O 1
ATOM 1438 N N . PRO A 1 181 ? -13.734 -5.444 -7.402 1.00 85.81 181 PRO A N 1
ATOM 1439 C CA . PRO A 1 181 ? -13.567 -6.858 -7.075 1.00 85.81 181 PRO A CA 1
ATOM 1440 C C . PRO A 1 181 ? -13.564 -7.788 -8.296 1.00 85.81 181 PRO A C 1
ATOM 1442 O O . PRO A 1 181 ? -12.998 -8.873 -8.204 1.00 85.81 181 PRO A O 1
ATOM 1445 N N . GLN A 1 182 ? -14.161 -7.401 -9.430 1.00 85.19 182 GLN A N 1
ATOM 1446 C CA . GLN A 1 182 ? -14.176 -8.225 -10.647 1.00 85.19 182 GLN A CA 1
ATOM 1447 C C . GLN A 1 182 ? -12.801 -8.342 -11.315 1.00 85.19 182 GLN A C 1
ATOM 1449 O O . GLN A 1 182 ? -12.514 -9.337 -11.982 1.00 85.19 182 GLN A O 1
ATOM 1454 N N . THR A 1 183 ? -11.935 -7.346 -11.119 1.00 86.12 183 THR A N 1
ATOM 1455 C CA . THR A 1 183 ? -10.564 -7.353 -11.657 1.00 86.12 183 THR A CA 1
ATOM 1456 C C . THR A 1 183 ? -9.629 -8.245 -10.841 1.00 86.12 183 THR A C 1
ATOM 1458 O O . THR A 1 183 ? -8.578 -8.673 -11.319 1.00 86.12 183 THR A O 1
ATOM 1461 N N . VAL A 1 184 ? -10.018 -8.550 -9.603 1.00 87.81 184 VAL A N 1
ATOM 1462 C CA . VAL A 1 184 ? -9.204 -9.258 -8.625 1.00 87.81 184 VAL A CA 1
ATOM 1463 C C . VAL A 1 184 ? -9.443 -10.760 -8.741 1.00 87.81 184 VAL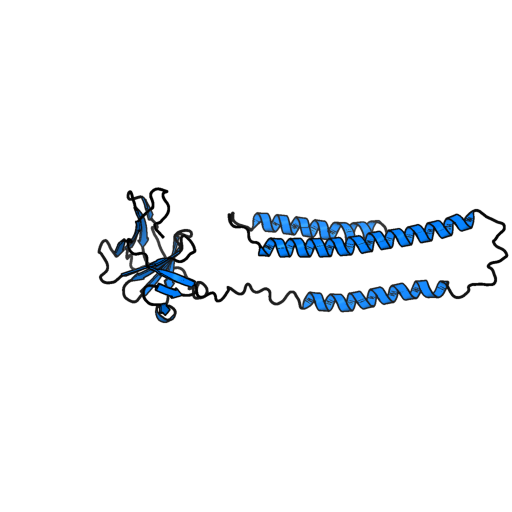 A C 1
ATOM 1465 O O . VAL A 1 184 ? -10.539 -11.252 -8.474 1.00 87.81 184 VAL A O 1
ATOM 1468 N N . LYS A 1 185 ? -8.405 -11.521 -9.103 1.00 88.25 185 LYS A N 1
ATOM 1469 C CA . LYS A 1 185 ? -8.507 -12.980 -9.230 1.00 88.25 185 LYS A CA 1
ATOM 1470 C C . LYS A 1 185 ? -7.999 -13.659 -7.959 1.00 88.25 185 LYS A C 1
ATOM 1472 O O . LYS A 1 185 ? -6.817 -13.536 -7.644 1.00 88.25 185 LYS A O 1
ATOM 1477 N N . PRO A 1 186 ? -8.847 -14.377 -7.205 1.00 84.69 186 PRO A N 1
ATOM 1478 C CA . PRO A 1 186 ? -8.379 -15.126 -6.046 1.00 84.69 186 PRO A CA 1
ATOM 1479 C C . PRO A 1 186 ? -7.499 -16.302 -6.498 1.00 84.69 186 PRO A C 1
ATOM 1481 O O . PRO A 1 186 ? -7.883 -17.070 -7.378 1.00 84.69 186 PRO A O 1
ATOM 1484 N N . ALA A 1 187 ? -6.331 -16.451 -5.876 1.00 81.69 187 ALA A N 1
ATOM 1485 C CA . ALA A 1 187 ? -5.343 -17.496 -6.138 1.00 81.69 187 ALA A CA 1
ATOM 1486 C C . ALA A 1 187 ? -5.028 -18.246 -4.829 1.00 81.69 187 ALA A C 1
ATOM 1488 O O . ALA A 1 187 ? -3.967 -18.089 -4.220 1.00 81.69 187 ALA A O 1
ATOM 1489 N N . GLY A 1 188 ? -5.992 -19.039 -4.349 1.00 82.25 188 GLY A N 1
ATOM 1490 C CA . GLY A 1 188 ? -5.898 -19.727 -3.057 1.00 82.25 188 GLY A CA 1
ATOM 1491 C C . GLY A 1 188 ? -5.902 -18.736 -1.887 1.00 82.25 188 GLY A C 1
ATOM 1492 O O . GLY A 1 188 ? -6.863 -17.991 -1.714 1.00 82.25 188 GLY A O 1
ATOM 1493 N N . HIS A 1 189 ? -4.822 -18.716 -1.098 1.00 80.19 189 HIS A N 1
ATOM 1494 C CA . HIS A 1 189 ? -4.606 -17.716 -0.038 1.00 80.19 189 HIS A CA 1
ATOM 1495 C C . HIS A 1 189 ? -4.076 -16.376 -0.566 1.00 80.19 189 HIS A C 1
ATOM 1497 O O . HIS A 1 189 ? -4.057 -15.388 0.163 1.00 80.19 189 HIS A O 1
ATOM 1503 N N . ASN A 1 190 ? -3.653 -16.341 -1.827 1.00 86.25 190 ASN A N 1
ATOM 1504 C CA . ASN A 1 190 ? -3.104 -15.166 -2.482 1.00 86.25 190 ASN A CA 1
ATOM 1505 C C . ASN A 1 190 ? -4.131 -14.556 -3.433 1.00 86.25 190 ASN A C 1
ATOM 1507 O O . ASN A 1 190 ? -5.202 -15.110 -3.691 1.00 86.25 190 ASN A O 1
ATOM 1511 N N . VAL A 1 191 ? -3.789 -13.396 -3.970 1.00 88.75 191 VAL A N 1
ATOM 1512 C CA . VAL A 1 191 ? -4.609 -12.671 -4.930 1.00 88.75 191 VAL A CA 1
ATOM 1513 C C . VAL A 1 191 ? -3.747 -12.286 -6.122 1.00 88.75 191 VAL A C 1
ATOM 1515 O O . VAL A 1 191 ? -2.652 -11.768 -5.962 1.00 88.75 191 VAL A O 1
ATOM 1518 N N . GLU A 1 192 ? -4.234 -12.516 -7.330 1.00 88.94 192 GLU A N 1
ATOM 1519 C CA . GLU A 1 192 ? -3.619 -12.006 -8.546 1.00 88.94 192 GLU A CA 1
ATOM 1520 C C . GLU A 1 192 ? -4.336 -10.731 -8.970 1.00 88.94 192 GLU A C 1
ATOM 1522 O O . GLU A 1 192 ? -5.524 -10.743 -9.307 1.00 88.94 192 GLU A O 1
ATOM 1527 N N . TRP A 1 193 ? -3.603 -9.621 -8.953 1.00 89.44 193 TRP A N 1
ATOM 1528 C CA . TRP A 1 193 ? -4.116 -8.336 -9.405 1.00 89.44 193 TRP A CA 1
ATOM 1529 C C . TRP A 1 193 ? -2.997 -7.492 -10.012 1.00 89.44 193 TRP A C 1
ATOM 1531 O O . TRP A 1 193 ? -1.864 -7.477 -9.519 1.00 89.44 193 TRP A O 1
ATOM 1541 N N . SER A 1 194 ? -3.292 -6.812 -11.116 1.00 85.12 194 SER A N 1
ATOM 1542 C CA . SER A 1 194 ? -2.317 -6.003 -11.841 1.00 85.12 194 SER A CA 1
ATOM 1543 C C . SER A 1 194 ? -2.360 -4.554 -11.374 1.00 85.12 194 SER A C 1
ATOM 1545 O O . SER A 1 194 ? -3.418 -3.940 -11.344 1.00 85.12 194 SER A O 1
ATOM 1547 N N . LEU A 1 195 ? -1.191 -3.954 -11.133 1.00 81.50 195 LEU A N 1
ATOM 1548 C CA . LEU A 1 195 ? -1.090 -2.505 -10.912 1.00 81.50 195 LEU A CA 1
ATOM 1549 C C . LEU A 1 195 ? -1.501 -1.686 -12.150 1.00 81.50 195 LEU A C 1
ATOM 1551 O O . LEU A 1 195 ? -1.739 -0.490 -12.023 1.00 81.50 195 LEU A O 1
ATOM 1555 N N . ALA A 1 196 ? -1.559 -2.303 -13.336 1.00 79.44 196 ALA A N 1
ATOM 1556 C CA . ALA A 1 196 ? -2.078 -1.659 -14.543 1.00 79.44 196 ALA A CA 1
ATOM 1557 C C . ALA A 1 196 ? -3.598 -1.432 -14.477 1.00 79.44 196 ALA A C 1
ATOM 1559 O O . ALA A 1 196 ? -4.088 -0.490 -15.088 1.00 79.44 196 ALA A O 1
ATOM 1560 N N . ASP A 1 197 ? -4.313 -2.246 -13.694 1.00 81.19 197 ASP A N 1
ATOM 1561 C CA . ASP A 1 197 ? -5.758 -2.116 -13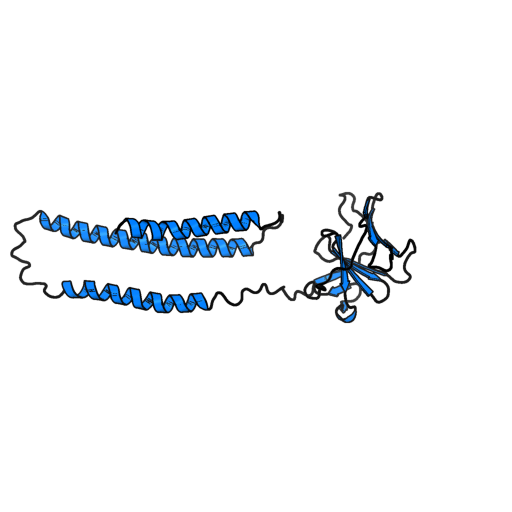.472 1.00 81.19 197 ASP A CA 1
ATOM 1562 C C . ASP A 1 197 ? -6.064 -1.112 -12.341 1.00 81.19 197 ASP A C 1
ATOM 1564 O O . ASP A 1 197 ? -7.185 -1.046 -11.835 1.00 81.19 197 ASP A O 1
ATOM 1568 N N . LYS A 1 198 ? -5.055 -0.340 -11.903 1.00 82.81 198 LYS A N 1
ATOM 1569 C CA . LYS A 1 198 ? -5.200 0.690 -10.873 1.00 82.81 198 LYS A CA 1
ATOM 1570 C C . LYS A 1 198 ? -6.160 1.785 -11.370 1.00 82.81 198 LYS A C 1
ATOM 1572 O O . LYS A 1 198 ? -5.921 2.349 -12.440 1.00 82.81 198 LYS A O 1
ATOM 1577 N N . PRO A 1 199 ? -7.194 2.140 -10.586 1.00 85.06 199 PRO A N 1
ATOM 1578 C CA . PRO A 1 199 ? -8.065 3.267 -10.899 1.00 85.06 199 PRO A CA 1
ATOM 1579 C C . PRO A 1 199 ? -7.274 4.572 -11.021 1.00 85.06 199 PRO A C 1
ATOM 1581 O O . PRO A 1 199 ? -6.342 4.817 -10.253 1.00 85.06 199 PRO A O 1
ATOM 1584 N N . SER A 1 200 ? -7.663 5.431 -11.963 1.00 81.06 200 SER A N 1
ATOM 1585 C CA . SER A 1 200 ? -7.033 6.744 -12.146 1.00 81.06 200 SER A CA 1
ATOM 1586 C C . SER A 1 200 ? -7.411 7.752 -11.063 1.00 81.06 200 SER A C 1
ATOM 1588 O O . SER A 1 200 ? -6.678 8.712 -10.851 1.00 81.06 200 SER A O 1
ATOM 1590 N N . GLU A 1 201 ? -8.553 7.556 -10.403 1.00 84.81 201 GLU A N 1
ATOM 1591 C CA . GLU A 1 201 ? -9.081 8.475 -9.398 1.00 84.81 201 GLU A CA 1
ATOM 1592 C C . GLU A 1 201 ? -8.803 7.934 -7.983 1.00 84.81 201 GLU A C 1
ATOM 1594 O O . GLU A 1 201 ? -9.322 6.869 -7.626 1.00 84.81 201 GLU A O 1
ATOM 1599 N N . PRO A 1 202 ? -7.956 8.611 -7.183 1.00 86.44 202 PRO A N 1
ATOM 1600 C CA . PRO A 1 202 ? -7.779 8.275 -5.778 1.00 86.44 202 PRO A CA 1
ATOM 1601 C C . PRO A 1 202 ? -9.022 8.669 -4.974 1.00 86.44 202 PRO A C 1
ATOM 1603 O O . PRO A 1 202 ? -9.682 9.672 -5.245 1.00 86.44 202 PRO A O 1
ATOM 1606 N N . LEU A 1 203 ? -9.325 7.891 -3.939 1.00 85.50 203 LEU A N 1
ATOM 1607 C CA . LEU A 1 203 ? -10.314 8.249 -2.934 1.00 85.50 203 LEU A CA 1
ATOM 1608 C C . LEU A 1 203 ? -9.821 9.452 -2.133 1.00 85.50 203 LEU A C 1
ATOM 1610 O O . LEU A 1 203 ? -8.668 9.511 -1.709 1.00 85.50 203 LEU A O 1
ATOM 1614 N N . GLU A 1 204 ? -10.736 10.379 -1.857 1.00 83.25 204 GLU A N 1
ATOM 1615 C CA . GLU A 1 204 ? -10.488 11.462 -0.913 1.00 83.25 204 GLU A CA 1
ATOM 1616 C C . GLU A 1 204 ? -10.201 10.864 0.473 1.00 83.25 204 GLU A C 1
ATOM 1618 O O . GLU A 1 204 ? -11.088 10.280 1.107 1.00 83.25 204 GLU A O 1
ATOM 1623 N N . THR A 1 205 ? -8.964 11.023 0.944 1.00 84.44 205 THR A N 1
ATOM 1624 C CA . THR A 1 205 ? -8.526 10.586 2.274 1.00 84.44 205 THR A CA 1
ATOM 1625 C C . THR A 1 205 ? -8.109 11.758 3.157 1.00 84.44 205 THR A C 1
ATOM 1627 O O . THR A 1 205 ? -6.924 11.917 3.469 1.00 84.44 205 THR A O 1
ATOM 1630 N N . PRO A 1 206 ? -9.061 12.613 3.582 1.00 75.00 206 PRO A N 1
ATOM 1631 C CA . PRO A 1 206 ? -8.754 13.657 4.547 1.00 75.00 206 PRO A CA 1
ATOM 1632 C C . PRO A 1 206 ? -8.294 13.020 5.871 1.00 75.00 206 PRO A C 1
ATOM 1634 O O . PRO A 1 206 ? -8.808 11.985 6.291 1.00 75.00 206 PRO A O 1
ATOM 1637 N N . GLU A 1 207 ? -7.330 13.648 6.548 1.00 82.62 207 GLU A N 1
ATOM 1638 C CA . GLU A 1 207 ? -6.825 13.229 7.871 1.00 82.62 207 GLU A CA 1
ATOM 1639 C C . GLU A 1 207 ? -6.017 11.919 7.902 1.00 82.62 207 GLU A C 1
ATOM 1641 O O . GLU A 1 207 ? -6.207 11.078 8.787 1.00 82.62 207 GLU A O 1
ATOM 1646 N N . TRP A 1 208 ? -5.057 11.767 6.986 1.00 89.94 208 TRP A N 1
ATOM 1647 C CA . TRP A 1 208 ? -4.052 10.710 7.095 1.00 89.94 208 TRP A CA 1
ATOM 1648 C C . TRP A 1 208 ? -3.206 10.874 8.367 1.00 89.94 208 TRP A C 1
ATOM 1650 O O . TRP A 1 208 ? -2.586 11.913 8.605 1.00 89.94 208 TRP A O 1
ATOM 1660 N N . LYS A 1 209 ? -3.171 9.832 9.196 1.00 90.75 209 LYS A N 1
ATOM 1661 C CA . LYS A 1 209 ? -2.380 9.759 10.426 1.00 90.75 209 LYS A CA 1
ATOM 1662 C C . LYS A 1 209 ? -1.559 8.481 10.424 1.00 90.75 209 LYS A C 1
ATOM 1664 O O . LYS A 1 209 ? -2.084 7.390 10.211 1.00 90.75 209 LYS A O 1
ATOM 1669 N N . THR A 1 210 ? -0.280 8.619 10.738 1.00 91.06 210 THR A N 1
ATOM 1670 C CA . THR A 1 210 ? 0.633 7.496 10.948 1.00 91.06 210 THR A CA 1
ATOM 1671 C C . THR A 1 210 ? 1.135 7.557 12.378 1.00 91.06 210 THR A C 1
ATOM 1673 O O . THR A 1 210 ? 1.581 8.609 12.839 1.00 91.06 210 THR A O 1
ATOM 1676 N N . ARG A 1 211 ? 0.994 6.455 13.108 1.00 88.06 211 ARG A N 1
ATOM 1677 C CA . ARG A 1 211 ? 1.415 6.341 14.501 1.00 88.06 211 ARG A CA 1
ATOM 1678 C C . ARG A 1 211 ? 2.138 5.020 14.694 1.00 88.06 211 ARG A C 1
ATOM 1680 O O . ARG A 1 211 ? 1.623 3.974 14.323 1.00 88.06 211 ARG A O 1
ATOM 1687 N N . ASP A 1 212 ? 3.285 5.080 15.346 1.00 85.25 212 ASP A N 1
ATOM 1688 C CA . ASP A 1 212 ? 3.935 3.895 15.886 1.00 85.25 212 ASP A CA 1
ATOM 1689 C C . ASP A 1 212 ? 3.229 3.480 17.189 1.00 85.25 212 ASP A C 1
ATOM 1691 O O . ASP A 1 212 ? 3.040 4.299 18.096 1.00 85.25 212 ASP A O 1
ATOM 1695 N N . VAL A 1 213 ? 2.778 2.229 17.258 1.00 84.19 213 VAL A N 1
ATOM 1696 C CA . VAL A 1 213 ? 2.105 1.645 18.426 1.00 84.19 213 VAL A CA 1
ATOM 1697 C C . VAL A 1 213 ? 2.905 0.471 19.001 1.00 84.19 213 VAL A C 1
ATOM 1699 O O . VAL A 1 213 ? 2.341 -0.506 19.492 1.00 84.19 213 VAL A O 1
ATOM 1702 N N . GLY A 1 214 ? 4.237 0.582 18.980 1.00 84.75 214 GLY A N 1
ATOM 1703 C CA . GLY A 1 214 ? 5.166 -0.353 19.609 1.00 84.75 214 GLY A CA 1
ATOM 1704 C C . GLY A 1 214 ? 5.703 -1.358 18.590 1.00 84.75 214 GLY A C 1
ATOM 1705 O O . GLY A 1 214 ? 6.438 -0.971 17.690 1.00 84.75 214 GLY A O 1
ATOM 1706 N N . PRO A 1 215 ? 5.372 -2.658 18.679 1.00 85.75 215 PRO A N 1
ATOM 1707 C CA . PRO A 1 215 ? 5.772 -3.630 17.662 1.00 85.75 215 PRO A CA 1
ATOM 1708 C C . PRO A 1 215 ? 4.893 -3.563 16.398 1.00 85.75 215 PRO A C 1
ATOM 1710 O O . PRO A 1 215 ? 4.914 -4.492 15.594 1.00 85.75 215 PRO A O 1
ATOM 1713 N N . MET A 1 216 ? 4.071 -2.522 16.227 1.00 88.62 216 MET A N 1
ATOM 1714 C CA . MET A 1 216 ? 3.180 -2.362 15.079 1.00 88.62 216 MET A CA 1
ATOM 1715 C C . MET A 1 216 ? 3.133 -0.903 14.622 1.00 88.62 216 MET A C 1
ATOM 1717 O O . MET A 1 216 ? 3.162 0.020 15.431 1.00 88.62 216 MET A O 1
ATOM 1721 N N . GLU A 1 217 ? 2.971 -0.708 13.321 1.00 90.00 217 GLU A N 1
ATOM 1722 C CA . GLU A 1 217 ? 2.744 0.584 12.688 1.00 90.00 217 GLU A CA 1
ATOM 1723 C C . GLU A 1 217 ? 1.259 0.743 12.366 1.00 90.00 217 GLU A C 1
ATOM 1725 O O . GLU A 1 217 ? 0.653 -0.123 11.731 1.00 90.00 217 GLU A O 1
ATOM 1730 N N . GLN A 1 218 ? 0.658 1.841 12.818 1.00 91.50 218 GLN A N 1
ATOM 1731 C CA . GLN A 1 218 ? -0.749 2.151 12.611 1.00 91.50 218 GLN A CA 1
ATOM 1732 C C . GLN A 1 218 ? -0.921 3.259 11.568 1.00 91.50 218 GLN A C 1
ATOM 1734 O O . GLN A 1 218 ? -0.474 4.392 11.758 1.00 91.50 218 GLN A O 1
ATOM 1739 N N . PHE A 1 219 ? -1.675 2.956 10.516 1.00 92.25 219 PHE A N 1
ATOM 1740 C CA . PHE A 1 219 ? -2.161 3.905 9.520 1.00 92.25 219 PHE A CA 1
ATOM 1741 C C . PHE A 1 219 ? -3.650 4.137 9.739 1.00 92.25 219 PHE A C 1
ATOM 1743 O O . PHE A 1 219 ? -4.419 3.185 9.789 1.00 92.25 219 PHE A O 1
ATOM 1750 N N . SER A 1 220 ? -4.068 5.389 9.883 1.00 91.75 220 SER A N 1
ATOM 1751 C CA . SER A 1 220 ? -5.468 5.769 10.058 1.00 91.75 220 SER A CA 1
ATOM 1752 C C . SER A 1 220 ? -5.823 6.850 9.055 1.00 91.75 220 SER A C 1
ATOM 1754 O O . SER A 1 220 ? -5.141 7.868 8.993 1.00 91.75 220 SER A O 1
ATOM 1756 N N . PHE A 1 221 ? -6.908 6.669 8.316 1.00 91.94 221 PHE A N 1
ATOM 1757 C CA . PHE A 1 221 ? -7.387 7.659 7.353 1.00 91.94 221 PHE A CA 1
ATOM 1758 C C . PHE A 1 221 ? -8.908 7.597 7.225 1.00 91.94 221 PHE A C 1
ATOM 1760 O O . PHE A 1 221 ? -9.529 6.567 7.505 1.00 91.94 221 PHE A O 1
ATOM 1767 N N . ARG A 1 222 ? -9.522 8.712 6.815 1.00 90.50 222 ARG A N 1
ATOM 1768 C CA . ARG A 1 222 ? -10.950 8.744 6.480 1.00 90.50 222 ARG A CA 1
ATOM 1769 C C . ARG A 1 222 ? -11.159 8.333 5.030 1.00 90.50 222 ARG A C 1
ATOM 1771 O O . ARG A 1 222 ? -10.344 8.650 4.178 1.00 90.50 222 ARG A O 1
ATOM 1778 N N . LEU A 1 223 ? -12.239 7.615 4.757 1.00 87.25 223 LEU A N 1
ATOM 1779 C CA . LEU A 1 223 ? -12.619 7.126 3.439 1.00 87.25 223 LEU A CA 1
ATOM 1780 C C . LEU A 1 223 ? -13.786 7.947 2.889 1.00 87.25 223 LEU A C 1
ATOM 1782 O O . LEU A 1 223 ? -14.936 7.767 3.307 1.00 87.25 223 LEU A O 1
ATOM 1786 N N . GLY A 1 224 ? -13.489 8.798 1.908 1.00 80.31 224 GLY A N 1
ATOM 1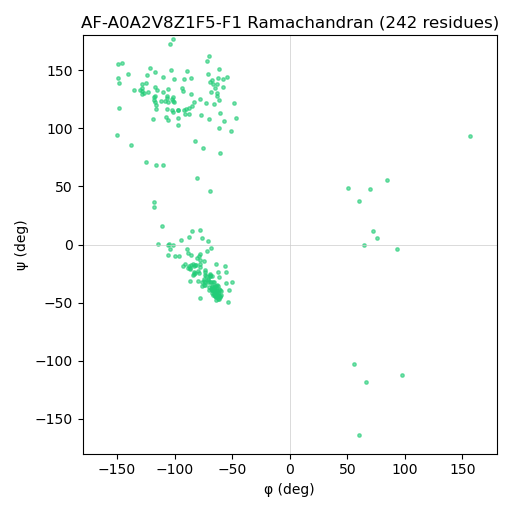787 C CA . GLY A 1 224 ? -14.477 9.569 1.163 1.00 80.31 224 GLY A CA 1
ATOM 1788 C C . GLY A 1 224 ? -15.316 10.517 2.026 1.00 80.31 224 GLY A C 1
ATOM 1789 O O . GLY A 1 224 ? -15.019 10.806 3.186 1.00 80.31 224 GLY A O 1
ATOM 1790 N N . LYS A 1 225 ? -16.425 10.983 1.447 1.00 71.44 225 LYS A N 1
ATOM 1791 C CA . LYS A 1 225 ? -17.309 12.005 2.043 1.00 71.44 225 LYS A CA 1
ATOM 1792 C C . LYS A 1 225 ? -18.186 11.485 3.183 1.00 71.44 225 LYS A C 1
ATOM 1794 O O . LYS A 1 225 ? -18.740 12.275 3.938 1.00 71.44 225 LYS A O 1
ATOM 1799 N N . ASN A 1 226 ? -18.284 10.164 3.330 1.00 72.56 226 ASN A N 1
ATOM 1800 C CA . ASN A 1 226 ? -19.103 9.517 4.358 1.00 72.56 226 ASN A CA 1
ATOM 1801 C C . ASN A 1 226 ? -18.434 9.530 5.744 1.00 72.56 226 ASN A C 1
ATOM 1803 O O . ASN A 1 226 ? -19.059 9.133 6.723 1.00 72.56 226 ASN A O 1
ATOM 1807 N N . GLY A 1 227 ? -17.167 9.958 5.831 1.00 80.56 227 GLY A N 1
ATOM 1808 C CA . GLY A 1 227 ? -16.454 10.130 7.098 1.00 80.56 227 GLY A CA 1
ATOM 1809 C C . GLY A 1 227 ? -16.049 8.829 7.794 1.00 80.56 227 GLY A C 1
ATOM 1810 O O . GLY A 1 227 ? -15.633 8.873 8.950 1.00 80.56 227 GLY A O 1
ATOM 1811 N N . TYR A 1 228 ? -16.148 7.679 7.119 1.00 87.56 228 TYR A N 1
ATOM 1812 C CA . TYR A 1 228 ? -15.733 6.399 7.689 1.00 87.56 228 TYR A CA 1
ATOM 1813 C C . TYR A 1 228 ? -14.229 6.374 7.938 1.00 87.56 228 TYR A C 1
ATOM 1815 O O . TYR A 1 228 ? -13.458 6.754 7.064 1.00 87.56 228 TYR A O 1
ATOM 1823 N N . VAL A 1 229 ? -13.800 5.903 9.105 1.00 90.75 229 VAL A N 1
ATOM 1824 C CA . VAL A 1 229 ? -12.382 5.831 9.475 1.00 90.75 229 VAL A CA 1
ATOM 1825 C C . VAL A 1 229 ? -11.895 4.401 9.299 1.00 90.75 229 VAL A C 1
ATOM 1827 O O . VAL A 1 229 ? -12.439 3.480 9.906 1.00 90.75 229 VAL A O 1
ATOM 1830 N N . LEU A 1 230 ? -10.848 4.208 8.501 1.00 92.06 230 LEU A N 1
ATOM 1831 C CA . LEU A 1 230 ? -10.154 2.933 8.389 1.00 92.06 230 LEU A CA 1
ATOM 1832 C C . LEU A 1 230 ? -8.808 3.026 9.104 1.00 92.06 230 LEU A C 1
ATOM 1834 O O . LEU A 1 230 ? -8.016 3.930 8.843 1.00 92.06 230 LEU A O 1
ATOM 1838 N N . GLN A 1 231 ? -8.559 2.079 10.005 1.00 93.62 231 GLN A N 1
ATOM 1839 C CA . GLN A 1 231 ? -7.295 1.918 10.707 1.00 93.62 231 GLN A CA 1
ATOM 1840 C C . GLN A 1 231 ? -6.679 0.572 10.337 1.00 93.62 231 GLN A C 1
ATOM 1842 O O . GLN A 1 231 ? -7.314 -0.476 10.456 1.00 93.62 231 GLN A O 1
ATOM 1847 N N . LEU A 1 232 ? -5.424 0.604 9.916 1.00 92.62 232 LEU A N 1
ATOM 1848 C CA . LEU A 1 232 ? -4.619 -0.550 9.555 1.00 92.62 232 LEU A CA 1
ATOM 1849 C C . LEU A 1 232 ? -3.445 -0.605 10.523 1.00 92.62 232 LEU A C 1
ATOM 1851 O O . LEU A 1 232 ? -2.701 0.364 10.627 1.00 92.62 232 LEU A O 1
ATOM 1855 N N . GLN A 1 233 ? -3.281 -1.711 11.233 1.00 91.88 233 GLN A N 1
ATOM 1856 C CA . GLN A 1 233 ? -2.125 -1.963 12.083 1.00 91.88 233 GLN A CA 1
ATOM 1857 C C . GLN A 1 233 ? -1.315 -3.094 11.472 1.00 91.88 233 GLN A C 1
ATOM 1859 O O . GLN A 1 233 ? -1.834 -4.182 11.211 1.00 91.88 233 GLN A O 1
ATOM 1864 N N . ILE A 1 234 ? -0.048 -2.812 11.218 1.00 91.19 234 ILE A N 1
ATOM 1865 C CA . ILE A 1 234 ? 0.867 -3.710 10.536 1.00 91.19 234 ILE A CA 1
ATOM 1866 C C . ILE A 1 234 ? 1.995 -4.046 11.504 1.00 91.19 234 ILE A C 1
ATOM 1868 O O . ILE A 1 234 ? 2.662 -3.133 11.985 1.00 91.19 234 ILE A O 1
ATOM 1872 N N . PRO A 1 235 ? 2.249 -5.327 11.788 1.00 89.00 235 PRO A N 1
ATOM 1873 C CA . PRO A 1 235 ? 3.353 -5.710 12.652 1.00 89.00 235 PRO A CA 1
ATOM 1874 C C . PRO A 1 235 ? 4.692 -5.317 12.035 1.00 89.00 235 PRO A C 1
ATOM 1876 O O . PRO A 1 235 ? 4.924 -5.500 10.837 1.00 89.00 235 PRO A O 1
ATOM 1879 N N . LEU A 1 236 ? 5.578 -4.796 12.875 1.00 87.62 236 LEU A N 1
ATOM 1880 C CA . LEU A 1 236 ? 6.949 -4.453 12.541 1.00 87.62 236 LEU A CA 1
ATOM 1881 C C . LEU A 1 236 ? 7.890 -5.555 13.032 1.00 87.62 236 LEU A C 1
ATOM 1883 O O . LEU A 1 236 ? 7.729 -6.137 14.104 1.00 87.62 236 LEU A O 1
ATOM 1887 N N . LYS A 1 237 ? 8.917 -5.831 12.239 1.00 86.38 237 LYS A N 1
ATOM 1888 C CA . LYS A 1 237 ? 10.078 -6.625 12.634 1.00 86.38 237 LYS A CA 1
ATOM 1889 C C . LYS A 1 237 ? 10.924 -5.824 13.640 1.00 86.38 237 LYS A C 1
ATOM 1891 O O . LYS A 1 237 ? 10.862 -4.595 13.647 1.00 86.38 237 LYS A O 1
ATOM 1896 N N . PRO A 1 238 ? 11.826 -6.473 14.402 1.00 82.81 238 PRO A N 1
ATOM 1897 C CA . PRO A 1 238 ? 12.746 -5.785 15.320 1.00 82.81 238 PRO A CA 1
ATOM 1898 C C . PRO A 1 238 ? 13.636 -4.715 14.663 1.00 82.81 238 PRO A C 1
ATOM 1900 O O . PRO A 1 238 ? 14.187 -3.861 15.345 1.00 82.81 238 PRO A O 1
ATOM 1903 N N . ASN A 1 239 ? 13.787 -4.757 13.336 1.00 81.88 239 ASN A N 1
ATOM 1904 C CA . ASN A 1 239 ? 14.520 -3.764 12.549 1.00 81.88 239 ASN A CA 1
ATOM 1905 C C . ASN A 1 239 ? 13.661 -2.555 12.113 1.00 81.88 239 ASN A C 1
ATOM 1907 O O . ASN A 1 239 ? 14.122 -1.763 11.293 1.00 81.88 239 ASN A O 1
ATOM 1911 N N . GLY A 1 240 ? 12.413 -2.451 12.586 1.00 76.12 240 GLY A N 1
ATOM 1912 C CA . GLY A 1 240 ? 11.466 -1.389 12.236 1.00 76.12 240 GLY A CA 1
ATOM 1913 C C . GLY A 1 240 ? 10.836 -1.517 10.845 1.00 76.12 240 GLY A C 1
ATOM 1914 O O . GLY A 1 240 ? 10.131 -0.613 10.416 1.00 76.12 240 GLY A O 1
ATOM 1915 N N . GLN A 1 241 ? 11.081 -2.606 10.106 1.00 81.38 241 GLN A N 1
ATOM 1916 C CA . GLN A 1 241 ? 10.429 -2.838 8.813 1.00 81.38 241 GLN A CA 1
ATOM 1917 C C . GLN A 1 241 ? 9.117 -3.604 8.986 1.00 81.38 241 GLN A C 1
ATOM 1919 O O . GLN A 1 241 ? 9.050 -4.471 9.856 1.00 81.38 241 GLN A O 1
ATOM 1924 N N . PRO A 1 242 ? 8.117 -3.396 8.115 1.00 81.19 242 PRO A N 1
ATOM 1925 C CA . PRO A 1 242 ? 6.908 -4.207 8.122 1.00 81.19 242 PRO A CA 1
ATOM 1926 C C . PRO A 1 242 ? 7.208 -5.707 8.026 1.00 81.19 242 PRO A C 1
ATOM 1928 O O . PRO A 1 242 ? 8.149 -6.137 7.348 1.00 81.19 242 PRO A O 1
ATOM 1931 N N . MET A 1 243 ? 6.408 -6.516 8.715 1.00 78.50 243 MET A N 1
ATOM 1932 C CA . MET A 1 243 ? 6.505 -7.972 8.713 1.00 78.50 243 MET A CA 1
ATOM 1933 C C . MET A 1 243 ? 5.841 -8.572 7.463 1.00 78.50 243 MET A C 1
ATOM 1935 O O . MET A 1 243 ? 4.921 -9.377 7.571 1.00 78.50 243 MET A O 1
ATOM 1939 N N . TYR A 1 244 ? 6.306 -8.140 6.284 1.00 71.69 244 TYR A N 1
ATOM 1940 C CA . TYR A 1 244 ? 5.951 -8.652 4.958 1.00 71.69 244 TYR A CA 1
ATOM 1941 C C . TYR A 1 244 ? 7.035 -8.338 3.908 1.00 71.69 244 TYR A C 1
ATOM 1943 O O . TYR A 1 244 ? 7.990 -7.587 4.232 1.00 71.69 244 TYR A O 1
#

Solvent-accessible surface area (backbone atoms only — not comparable to full-atom values): 14428 Å² total; per-residue (Å²): 113,72,72,63,52,52,51,65,65,48,48,62,54,51,51,52,53,49,51,52,55,52,48,67,72,69,56,74,95,68,94,65,87,62,66,70,61,52,54,54,53,51,50,55,50,51,54,54,53,54,55,50,52,54,50,56,50,52,51,51,52,53,53,53,55,51,50,58,57,58,64,64,73,76,52,92,82,61,77,79,77,54,86,82,71,76,86,65,74,75,62,58,70,67,55,60,62,58,60,56,57,59,50,52,64,61,54,55,63,59,61,66,60,68,75,62,80,80,65,80,72,73,70,89,61,68,36,66,24,42,60,50,90,73,55,47,60,28,50,68,90,35,72,60,97,47,68,50,42,26,35,47,93,54,85,52,43,35,41,36,36,50,75,82,42,30,35,40,36,32,65,80,81,67,42,35,29,69,41,62,53,88,71,49,42,80,53,84,79,27,35,38,43,40,79,83,73,55,65,90,64,65,49,55,48,63,71,73,41,78,44,82,70,76,64,25,43,34,42,33,31,27,53,46,92,82,63,44,36,44,34,41,34,38,38,35,41,99,86,72,43,65,74,119